Protein AF-A0A523Q5R1-F1 (afdb_monom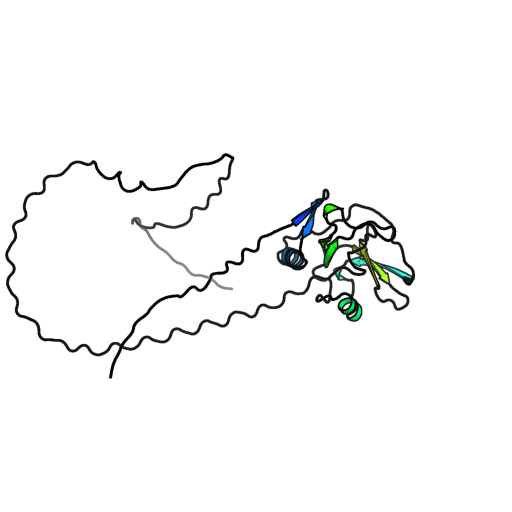er_lite)

Structure (mmCIF, N/CA/C/O backbone):
data_AF-A0A523Q5R1-F1
#
_entry.id   AF-A0A523Q5R1-F1
#
loop_
_atom_site.group_PDB
_atom_site.id
_atom_site.type_symbol
_atom_site.label_atom_id
_atom_site.label_alt_id
_atom_site.label_comp_id
_atom_site.label_asym_id
_atom_site.label_entity_id
_atom_site.label_seq_id
_atom_site.pdbx_PDB_ins_code
_atom_site.Cartn_x
_atom_site.Cartn_y
_atom_site.Cartn_z
_atom_site.occupancy
_atom_site.B_iso_or_equiv
_atom_site.auth_seq_id
_atom_site.auth_comp_id
_atom_site.auth_asym_id
_atom_site.auth_atom_id
_atom_site.pdbx_PDB_model_num
ATOM 1 N N . MET A 1 1 ? 56.410 -48.265 -8.895 1.00 38.75 1 MET A N 1
ATOM 2 C CA . MET A 1 1 ? 56.794 -48.298 -10.321 1.00 38.75 1 MET A CA 1
ATOM 3 C C . MET A 1 1 ? 55.516 -48.225 -11.148 1.00 38.75 1 MET A C 1
ATOM 5 O O . MET A 1 1 ? 54.732 -49.152 -11.027 1.00 38.75 1 MET A O 1
ATOM 9 N N . THR A 1 2 ? 55.344 -47.118 -11.899 1.00 42.41 2 THR A N 1
ATOM 10 C CA . THR A 1 2 ? 54.360 -46.815 -12.987 1.00 42.41 2 THR A CA 1
ATOM 11 C C . THR A 1 2 ? 52.841 -46.958 -12.719 1.00 42.41 2 THR A C 1
ATOM 13 O O . THR A 1 2 ? 52.473 -47.795 -11.906 1.00 42.41 2 THR A O 1
ATOM 16 N N . PRO A 1 3 ? 51.927 -46.241 -13.428 1.00 49.12 3 PRO A N 1
ATOM 17 C CA . PRO A 1 3 ? 52.123 -45.212 -14.459 1.00 49.12 3 PRO A CA 1
ATOM 18 C C . PRO A 1 3 ? 51.318 -43.897 -14.279 1.00 49.12 3 PRO A C 1
ATOM 20 O O . PRO A 1 3 ? 50.323 -43.791 -13.571 1.00 49.12 3 PRO A O 1
ATOM 23 N N . LEU A 1 4 ? 51.802 -42.909 -15.030 1.00 44.56 4 LEU A N 1
ATOM 24 C CA . LEU A 1 4 ? 51.134 -41.748 -15.613 1.00 44.56 4 LEU A CA 1
ATOM 25 C C . LEU A 1 4 ? 49.778 -42.102 -16.262 1.00 44.56 4 LEU A C 1
ATOM 27 O O . LEU A 1 4 ? 49.767 -42.912 -17.181 1.00 44.56 4 LEU A O 1
ATOM 31 N N . HIS A 1 5 ? 48.684 -41.423 -15.890 1.00 41.72 5 HIS A N 1
ATOM 32 C CA . HIS A 1 5 ? 47.557 -41.186 -16.803 1.00 41.72 5 HIS A CA 1
ATOM 33 C C . HIS A 1 5 ? 46.956 -39.786 -16.627 1.00 41.72 5 HIS A C 1
ATOM 35 O O . HIS A 1 5 ? 46.608 -39.333 -15.541 1.00 41.72 5 HIS A O 1
ATOM 41 N N . LEU A 1 6 ? 46.903 -39.130 -17.778 1.00 45.69 6 LEU A N 1
ATOM 42 C CA . LEU A 1 6 ? 46.437 -37.805 -18.130 1.00 45.69 6 LEU A CA 1
ATOM 43 C C . LEU A 1 6 ? 44.985 -37.919 -18.625 1.00 45.69 6 LEU A C 1
ATOM 45 O O . LEU A 1 6 ? 44.774 -38.623 -19.604 1.00 45.69 6 LEU A O 1
ATOM 49 N N . THR A 1 7 ? 44.036 -37.202 -18.020 1.00 47.62 7 THR A N 1
ATOM 50 C CA . THR A 1 7 ? 42.728 -36.796 -18.599 1.00 47.62 7 THR A CA 1
ATOM 51 C C . THR A 1 7 ? 42.207 -35.650 -17.720 1.00 47.62 7 THR A C 1
ATOM 53 O O . THR A 1 7 ? 41.865 -35.880 -16.566 1.00 47.62 7 THR A O 1
ATOM 56 N N . LEU A 1 8 ? 42.368 -34.365 -18.042 1.00 41.88 8 LEU A N 1
ATOM 57 C CA . LEU A 1 8 ? 41.722 -33.570 -19.093 1.00 41.88 8 LEU A CA 1
ATOM 58 C C . LEU A 1 8 ? 40.197 -33.765 -19.184 1.00 41.88 8 LEU A C 1
ATOM 60 O O . LEU A 1 8 ? 39.735 -34.773 -19.703 1.00 41.88 8 LEU A O 1
ATOM 64 N N . GLY A 1 9 ? 39.455 -32.726 -18.781 1.00 42.72 9 GLY A N 1
ATOM 65 C CA . GLY A 1 9 ? 38.169 -32.374 -19.389 1.00 42.72 9 GLY A CA 1
ATOM 66 C C . GLY A 1 9 ? 36.922 -32.560 -18.525 1.00 42.72 9 GLY A C 1
ATOM 67 O O . GLY A 1 9 ? 36.368 -33.647 -18.480 1.00 42.72 9 GLY A O 1
ATOM 68 N N . ALA A 1 10 ? 36.445 -31.464 -17.921 1.00 42.28 10 ALA A N 1
ATOM 69 C CA . ALA A 1 10 ? 35.077 -30.943 -18.097 1.00 42.28 10 ALA A CA 1
ATOM 70 C C . ALA A 1 10 ? 34.812 -29.808 -17.089 1.00 42.28 10 ALA A C 1
ATOM 72 O O . ALA A 1 10 ? 34.184 -29.997 -16.050 1.00 42.28 10 ALA A O 1
ATOM 73 N N . VAL A 1 11 ? 35.279 -28.595 -17.403 1.00 46.44 11 VAL A N 1
ATOM 74 C CA . VAL A 1 11 ? 34.720 -27.377 -16.799 1.00 46.44 11 VAL A CA 1
ATOM 75 C C . VAL A 1 11 ? 33.423 -27.079 -17.547 1.00 46.44 11 VAL A C 1
ATOM 77 O O . VAL A 1 11 ? 33.423 -26.381 -18.554 1.00 46.44 11 VAL A O 1
ATOM 80 N N . CYS A 1 12 ? 32.314 -27.638 -17.072 1.00 45.19 12 CYS A N 1
ATOM 81 C CA . CYS A 1 12 ? 30.974 -27.168 -17.414 1.00 45.19 12 CYS A CA 1
ATOM 82 C C . CYS A 1 12 ? 30.411 -26.425 -16.201 1.00 45.19 12 CYS A C 1
ATOM 84 O O . CYS A 1 12 ? 29.518 -26.908 -15.513 1.00 45.19 12 CYS A O 1
ATOM 86 N N . ALA A 1 13 ? 30.963 -25.243 -15.922 1.00 53.94 13 ALA A N 1
ATOM 87 C CA . ALA A 1 13 ? 30.292 -24.280 -15.062 1.00 53.94 13 ALA A CA 1
ATOM 88 C C . ALA A 1 13 ? 29.185 -23.631 -15.898 1.00 53.94 13 ALA A C 1
ATOM 90 O O . ALA A 1 13 ? 29.420 -22.723 -16.693 1.00 53.94 13 ALA A O 1
ATOM 91 N N . SER A 1 14 ? 27.984 -24.180 -15.762 1.00 53.47 14 SER A N 1
ATOM 92 C CA . SER A 1 14 ? 26.733 -23.628 -16.262 1.00 53.47 14 SER A CA 1
ATOM 93 C C . SER A 1 14 ? 26.601 -22.161 -15.848 1.00 53.47 14 SER A C 1
ATOM 95 O O . SER A 1 14 ? 26.295 -21.859 -14.692 1.00 53.47 14 SER A O 1
ATOM 97 N N . LEU A 1 15 ? 26.818 -21.252 -16.802 1.00 46.22 15 LEU A N 1
ATOM 98 C CA . LEU A 1 15 ? 26.311 -19.888 -16.735 1.00 46.22 15 LEU A CA 1
ATOM 99 C C . LEU A 1 15 ? 24.780 -19.986 -16.736 1.00 46.22 15 LEU A C 1
ATOM 101 O O . LEU A 1 15 ? 24.144 -20.031 -17.787 1.00 46.22 15 LEU A O 1
ATOM 105 N N . PHE A 1 16 ? 24.172 -20.035 -15.553 1.00 48.94 16 PHE A N 1
ATOM 106 C CA . PHE A 1 16 ? 22.785 -19.619 -15.417 1.00 48.94 16 PHE A CA 1
ATOM 107 C C . PHE A 1 16 ? 22.771 -18.103 -15.596 1.00 48.94 16 PHE A C 1
ATOM 109 O O . PHE A 1 16 ? 22.915 -17.342 -14.642 1.00 48.94 16 PHE A O 1
ATOM 116 N N . ALA A 1 17 ? 22.647 -17.662 -16.847 1.00 46.62 17 ALA A N 1
ATOM 117 C CA . ALA A 1 17 ? 22.128 -16.340 -17.131 1.00 46.62 17 ALA A CA 1
ATOM 118 C C . ALA A 1 17 ? 20.731 -16.297 -16.504 1.00 46.62 17 ALA A C 1
ATOM 120 O O . ALA A 1 17 ? 19.810 -16.968 -16.969 1.00 46.62 17 ALA A O 1
ATOM 121 N N . SER A 1 18 ? 20.590 -15.568 -15.402 1.00 47.59 18 SER A N 1
ATOM 122 C CA . SER A 1 18 ? 19.300 -15.225 -14.824 1.00 47.59 18 SER A CA 1
ATOM 123 C C . SER A 1 18 ? 18.557 -14.351 -15.828 1.00 47.59 18 SER A C 1
ATOM 125 O O . SER A 1 18 ? 18.635 -13.125 -15.791 1.00 47.59 18 SER A O 1
ATOM 127 N N . THR A 1 19 ? 17.857 -14.988 -16.761 1.00 46.12 19 THR A N 1
ATOM 128 C CA . THR A 1 19 ? 16.749 -14.368 -17.468 1.00 46.12 19 THR A CA 1
ATOM 129 C C . THR A 1 19 ? 15.706 -14.047 -16.405 1.00 46.12 19 THR A C 1
ATOM 131 O O . THR A 1 19 ? 14.910 -14.906 -16.029 1.00 46.12 19 THR A O 1
ATOM 134 N N . THR A 1 20 ? 15.720 -12.828 -15.869 1.00 50.34 20 THR A N 1
ATOM 135 C CA . THR A 1 20 ? 14.521 -12.260 -15.253 1.00 50.34 20 THR A CA 1
ATOM 136 C C . THR A 1 20 ? 13.521 -12.106 -16.389 1.00 50.34 20 THR A C 1
ATOM 138 O O . THR A 1 20 ? 13.487 -11.082 -17.071 1.00 50.34 20 THR A O 1
ATOM 141 N N . ALA A 1 21 ? 12.785 -13.176 -16.678 1.00 42.50 21 ALA A N 1
ATOM 142 C CA . ALA A 1 21 ? 11.604 -13.094 -17.506 1.00 42.50 21 ALA A CA 1
ATOM 143 C C . ALA A 1 21 ? 10.689 -12.067 -16.827 1.00 42.50 21 ALA A C 1
ATOM 145 O O . ALA A 1 21 ? 10.169 -12.319 -15.745 1.00 42.50 21 ALA A O 1
ATOM 146 N N . LEU A 1 22 ? 10.583 -10.873 -17.413 1.00 51.31 22 LEU A N 1
ATOM 147 C CA . LEU A 1 22 ? 9.629 -9.842 -17.016 1.00 51.31 22 LEU A CA 1
ATOM 148 C C . LEU A 1 22 ? 8.232 -10.342 -17.412 1.00 51.31 22 LEU A C 1
ATOM 150 O O . LEU A 1 22 ? 7.706 -9.971 -18.457 1.00 51.31 22 LEU A O 1
ATOM 154 N N . ALA A 1 23 ? 7.676 -11.265 -16.638 1.00 53.12 23 ALA A N 1
ATOM 155 C CA . ALA A 1 23 ? 6.397 -11.906 -16.904 1.00 53.12 23 ALA A CA 1
ATOM 156 C C . ALA A 1 23 ? 5.599 -11.940 -15.590 1.00 53.12 23 ALA A C 1
ATOM 158 O O . ALA A 1 23 ? 6.069 -12.558 -14.649 1.00 53.12 23 ALA A O 1
ATOM 159 N N . GLY A 1 24 ? 4.430 -11.317 -15.445 1.00 73.75 24 GLY A N 1
ATOM 160 C CA . GLY A 1 24 ? 3.640 -10.501 -16.357 1.00 73.75 24 GLY A CA 1
ATOM 161 C C . GLY A 1 24 ? 3.016 -9.303 -15.636 1.00 73.75 24 GLY A C 1
ATOM 162 O O . GLY A 1 24 ? 2.402 -9.411 -14.576 1.00 73.75 24 GLY A O 1
ATOM 163 N N . MET A 1 25 ? 3.171 -8.127 -16.242 1.00 90.12 25 MET A N 1
ATOM 164 C CA . MET A 1 25 ? 2.417 -6.942 -15.848 1.00 90.12 25 MET A CA 1
ATOM 165 C C . MET A 1 25 ? 1.031 -7.002 -16.486 1.00 90.12 25 MET A C 1
ATOM 167 O O . MET A 1 25 ? 0.910 -7.223 -17.692 1.00 90.12 25 MET A O 1
ATOM 171 N N . VAL A 1 26 ? -0.010 -6.766 -15.695 1.00 94.62 26 VAL A N 1
ATOM 172 C CA . VAL A 1 26 ? -1.376 -6.580 -16.191 1.00 94.62 26 VAL A CA 1
ATOM 173 C C . VAL A 1 26 ? -1.769 -5.131 -15.982 1.00 94.62 26 VAL A C 1
ATOM 175 O O . VAL A 1 26 ? -1.620 -4.602 -14.884 1.00 94.62 26 VAL A O 1
ATOM 178 N N . THR A 1 27 ? -2.282 -4.501 -17.031 1.00 96.06 27 THR A N 1
ATOM 179 C CA . THR A 1 27 ? -2.736 -3.111 -16.988 1.00 96.06 27 THR A CA 1
ATOM 180 C C . THR A 1 27 ? -4.252 -3.072 -17.118 1.00 96.06 27 THR A C 1
ATOM 182 O O . THR A 1 27 ? -4.805 -3.719 -18.007 1.00 96.06 27 THR A O 1
ATOM 185 N N . ASP A 1 28 ? -4.928 -2.323 -16.248 1.00 94.69 28 ASP A N 1
ATOM 186 C CA . ASP A 1 28 ? -6.370 -2.088 -16.372 1.00 94.69 28 ASP A CA 1
ATOM 187 C C . ASP A 1 28 ? -6.692 -0.952 -17.363 1.00 94.69 28 ASP A C 1
ATOM 189 O O . ASP A 1 28 ? -5.814 -0.245 -17.864 1.00 94.69 28 ASP A O 1
ATOM 193 N N . SER A 1 29 ? -7.979 -0.729 -17.630 1.00 94.00 29 SER A N 1
ATOM 194 C CA . SER A 1 29 ? -8.445 0.362 -18.501 1.00 94.00 29 SER A CA 1
ATOM 195 C C . SER A 1 29 ? -8.142 1.770 -17.972 1.00 94.00 29 SER A C 1
ATOM 197 O O . SER A 1 29 ? -8.251 2.741 -18.716 1.00 94.00 29 SER A O 1
ATOM 199 N N . HIS A 1 30 ? -7.781 1.902 -16.695 1.00 92.31 30 HIS A N 1
ATOM 200 C CA . HIS A 1 30 ? -7.397 3.161 -16.055 1.00 92.31 30 HIS A CA 1
ATOM 201 C C . HIS A 1 30 ? -5.874 3.372 -16.064 1.00 92.31 30 HIS A C 1
ATOM 203 O O . HIS A 1 30 ? -5.377 4.395 -15.588 1.00 92.31 30 HIS A O 1
ATOM 209 N N . GLY A 1 31 ? -5.125 2.430 -16.646 1.00 94.12 31 GLY A N 1
ATOM 210 C CA . GLY A 1 31 ? -3.676 2.467 -16.733 1.00 94.12 31 GLY A CA 1
ATOM 211 C C . GLY A 1 31 ? -2.975 2.093 -15.430 1.00 94.12 31 GLY A C 1
ATOM 212 O O . GLY A 1 31 ? -1.779 2.359 -15.324 1.00 94.12 31 GLY A O 1
ATOM 213 N N . ASN A 1 32 ? -3.675 1.526 -14.447 1.00 95.88 32 ASN A N 1
ATOM 214 C CA . ASN A 1 32 ? -3.056 0.961 -13.252 1.00 95.88 32 ASN A CA 1
ATOM 215 C C . ASN A 1 32 ? -2.391 -0.369 -13.607 1.00 95.88 32 ASN A C 1
ATOM 217 O O . ASN A 1 32 ? -2.924 -1.123 -14.418 1.00 95.88 32 ASN A O 1
ATOM 221 N N . VAL A 1 33 ? -1.255 -0.667 -12.977 1.00 96.50 33 VAL A N 1
ATOM 222 C CA . VAL A 1 33 ? -0.457 -1.863 -13.275 1.00 96.50 33 VAL A CA 1
ATOM 223 C C . VAL A 1 33 ? -0.439 -2.796 -12.068 1.00 96.50 33 VAL A C 1
ATOM 225 O O . VAL A 1 33 ? -0.237 -2.348 -10.942 1.00 96.50 33 VAL A O 1
ATOM 228 N N . GLY A 1 34 ? -0.629 -4.090 -12.307 1.00 96.50 34 GLY A N 1
ATOM 229 C CA . GLY A 1 34 ? -0.436 -5.161 -11.335 1.00 96.50 34 GLY A CA 1
ATOM 230 C C . GLY A 1 34 ? 0.636 -6.146 -11.797 1.00 96.50 34 GLY A C 1
ATOM 231 O O . GLY A 1 34 ? 0.841 -6.319 -12.996 1.00 96.50 34 GLY A O 1
ATOM 232 N N . TYR A 1 35 ? 1.295 -6.791 -10.841 1.00 96.50 35 TYR A N 1
ATOM 233 C CA . TYR A 1 35 ? 2.369 -7.765 -11.048 1.00 96.50 35 TYR A CA 1
ATOM 234 C C . TYR A 1 35 ? 1.925 -9.158 -10.606 1.00 96.50 35 TYR A C 1
ATOM 236 O O . TYR A 1 35 ? 1.048 -9.293 -9.748 1.00 96.50 35 TYR A O 1
ATOM 244 N N . ASP A 1 36 ? 2.539 -10.201 -11.153 1.00 95.38 36 ASP A N 1
ATOM 245 C CA . ASP A 1 36 ? 2.198 -11.577 -10.790 1.00 95.38 36 ASP A CA 1
ATOM 246 C C . ASP A 1 36 ? 2.728 -11.949 -9.405 1.00 95.38 36 ASP A C 1
ATOM 248 O O . ASP A 1 36 ? 2.086 -12.712 -8.678 1.00 95.38 36 ASP A O 1
ATOM 252 N N . THR A 1 37 ? 3.858 -11.364 -9.000 1.00 94.81 37 THR A N 1
ATOM 253 C CA . THR A 1 37 ? 4.487 -11.655 -7.709 1.00 94.81 37 THR A CA 1
ATOM 254 C C . THR A 1 37 ? 4.720 -10.413 -6.849 1.00 94.81 37 THR A C 1
ATOM 256 O O . THR A 1 37 ? 4.889 -9.289 -7.328 1.00 94.81 37 THR A O 1
ATOM 259 N N . ALA A 1 38 ? 4.767 -10.626 -5.529 1.00 93.69 38 ALA A N 1
ATOM 260 C CA . ALA A 1 38 ? 5.118 -9.590 -4.558 1.00 93.69 38 ALA A CA 1
ATOM 261 C C . ALA A 1 38 ? 6.506 -9.000 -4.840 1.00 93.69 38 ALA A C 1
ATOM 263 O O . ALA A 1 38 ? 6.694 -7.788 -4.760 1.00 93.69 38 ALA A O 1
ATOM 264 N N . ALA A 1 39 ? 7.458 -9.871 -5.193 1.00 93.00 39 ALA A N 1
ATOM 265 C CA . ALA A 1 39 ? 8.843 -9.507 -5.458 1.00 93.00 39 ALA A CA 1
ATOM 266 C C . ALA A 1 39 ? 8.981 -8.619 -6.702 1.00 93.00 39 ALA A C 1
ATOM 268 O O . ALA A 1 39 ? 9.739 -7.655 -6.669 1.00 93.00 39 ALA A O 1
ATOM 269 N N . GLU A 1 40 ? 8.224 -8.890 -7.769 1.00 94.25 40 GLU A N 1
ATOM 270 C CA . GLU A 1 40 ? 8.187 -8.028 -8.958 1.00 94.25 40 GLU A CA 1
ATOM 271 C C . GLU A 1 40 ? 7.628 -6.642 -8.645 1.00 94.25 40 GLU A C 1
ATOM 273 O O . GLU A 1 40 ? 8.213 -5.642 -9.057 1.00 94.25 40 GLU A O 1
ATOM 278 N N . CYS A 1 41 ? 6.537 -6.569 -7.876 1.00 95.81 41 CYS A N 1
ATOM 279 C CA . CYS A 1 41 ? 5.973 -5.289 -7.453 1.00 95.81 41 CYS A CA 1
ATOM 280 C C . CYS A 1 41 ? 6.974 -4.497 -6.597 1.00 95.81 41 CYS A C 1
ATOM 282 O O . CYS A 1 41 ? 7.227 -3.320 -6.864 1.00 95.81 41 CYS A O 1
ATOM 284 N N . ASP A 1 42 ? 7.598 -5.153 -5.611 1.00 94.44 42 ASP A N 1
ATOM 285 C CA . ASP A 1 42 ? 8.609 -4.538 -4.744 1.00 94.44 42 ASP A CA 1
ATOM 286 C C . ASP A 1 42 ? 9.812 -4.037 -5.550 1.00 94.44 42 ASP A C 1
ATOM 288 O O . ASP A 1 42 ? 10.301 -2.929 -5.311 1.00 94.44 42 ASP A O 1
ATOM 292 N N . ALA A 1 43 ? 10.273 -4.832 -6.521 1.00 93.12 43 ALA A N 1
ATOM 293 C CA . ALA A 1 43 ? 11.371 -4.477 -7.409 1.00 93.12 43 ALA A CA 1
ATOM 294 C C . ALA A 1 43 ? 11.011 -3.279 -8.294 1.00 93.12 43 ALA A C 1
ATOM 296 O O . ALA A 1 43 ? 11.805 -2.347 -8.377 1.00 93.12 43 ALA A O 1
ATOM 297 N N . ALA A 1 44 ? 9.812 -3.253 -8.880 1.00 94.00 44 ALA A N 1
ATOM 298 C CA . ALA A 1 44 ? 9.358 -2.146 -9.716 1.00 94.00 44 ALA A CA 1
ATOM 299 C C . ALA A 1 44 ? 9.248 -0.829 -8.932 1.00 94.00 44 ALA A C 1
ATOM 301 O O . ALA A 1 44 ? 9.598 0.240 -9.439 1.00 94.00 44 ALA A O 1
ATOM 302 N N . VAL A 1 45 ? 8.793 -0.884 -7.674 1.00 94.75 45 VAL A N 1
ATOM 303 C CA . VAL A 1 45 ? 8.791 0.300 -6.802 1.00 94.75 45 VAL A CA 1
ATOM 304 C C . VAL A 1 45 ? 10.221 0.692 -6.431 1.00 94.75 45 VAL A C 1
ATOM 306 O O . VAL A 1 45 ? 10.549 1.876 -6.422 1.00 94.75 45 VAL A O 1
ATOM 309 N N . ALA A 1 46 ? 11.102 -0.279 -6.171 1.00 92.38 46 ALA A N 1
ATOM 310 C CA . ALA A 1 46 ? 12.512 -0.024 -5.882 1.00 92.38 46 ALA A CA 1
ATOM 311 C C . ALA A 1 46 ? 13.265 0.641 -7.038 1.00 92.38 46 ALA A C 1
ATOM 313 O O . ALA A 1 46 ? 14.079 1.527 -6.789 1.00 92.38 46 ALA A O 1
ATOM 314 N N . SER A 1 47 ? 12.988 0.241 -8.279 1.00 91.94 47 SER A N 1
ATOM 315 C CA . SER A 1 47 ? 13.587 0.821 -9.483 1.00 91.94 47 SER A CA 1
ATOM 316 C C . SER A 1 47 ? 12.916 2.118 -9.936 1.00 91.94 47 SER A C 1
ATOM 318 O O . SER A 1 47 ? 13.376 2.720 -10.903 1.00 91.94 47 SER A O 1
ATOM 320 N N . GLY A 1 48 ? 11.830 2.547 -9.283 1.00 92.12 4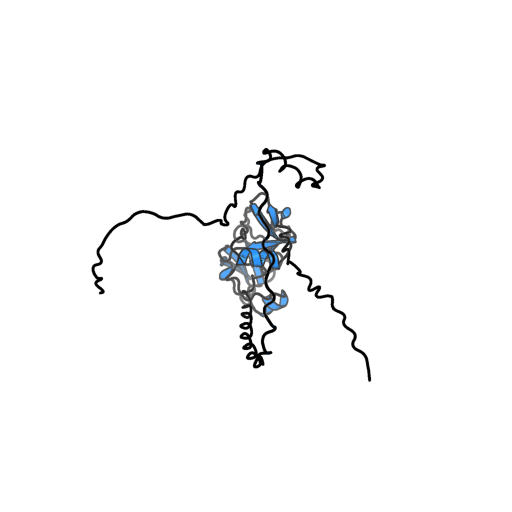8 GLY A N 1
ATOM 321 C CA . GLY A 1 48 ? 11.065 3.732 -9.681 1.00 92.12 48 GLY A CA 1
ATOM 322 C C . GLY A 1 48 ? 10.284 3.560 -10.989 1.00 92.12 48 GLY A C 1
ATOM 323 O O . GLY A 1 48 ? 9.853 4.546 -11.579 1.00 92.12 48 GLY A O 1
ATOM 324 N N . THR A 1 49 ? 10.102 2.323 -11.455 1.00 93.06 49 THR A N 1
ATOM 325 C CA . THR A 1 49 ? 9.368 2.005 -12.691 1.00 93.06 49 THR A CA 1
ATOM 326 C C . THR A 1 49 ? 7.908 1.642 -12.428 1.00 93.06 49 THR A C 1
ATOM 328 O O . THR A 1 49 ? 7.118 1.552 -13.367 1.00 93.06 49 THR A O 1
ATOM 331 N N . ALA A 1 50 ? 7.526 1.438 -11.164 1.00 94.06 50 ALA A N 1
ATOM 332 C CA . ALA A 1 50 ? 6.159 1.108 -10.800 1.00 94.06 50 ALA A CA 1
ATOM 333 C C . ALA A 1 50 ? 5.185 2.250 -11.098 1.00 94.06 50 ALA A C 1
ATOM 335 O O . ALA A 1 50 ? 5.373 3.395 -10.684 1.00 94.06 50 ALA A O 1
ATOM 336 N N . LYS A 1 51 ? 4.067 1.898 -11.733 1.00 96.06 51 LYS A N 1
ATOM 337 C CA . LYS A 1 51 ? 2.918 2.785 -11.858 1.00 96.06 51 LYS A CA 1
ATOM 338 C C . LYS A 1 51 ? 1.971 2.599 -10.680 1.00 96.06 51 LYS A C 1
ATOM 340 O O . LYS A 1 51 ? 1.240 1.614 -10.630 1.00 96.06 51 LYS A O 1
ATOM 345 N N . PHE A 1 52 ? 1.991 3.551 -9.750 1.00 95.94 52 PHE A N 1
ATOM 346 C CA . PHE A 1 52 ? 1.135 3.520 -8.566 1.00 95.94 52 PHE A CA 1
ATOM 347 C C . PHE A 1 52 ? -0.352 3.575 -8.916 1.00 95.94 52 PHE A C 1
ATOM 349 O O . PHE A 1 52 ? -0.783 4.323 -9.796 1.00 95.94 52 PHE A O 1
ATOM 356 N N . TYR A 1 53 ? -1.130 2.798 -8.171 1.00 95.81 53 TYR A N 1
ATOM 357 C CA . TYR A 1 53 ? -2.570 2.720 -8.315 1.00 95.81 53 TYR A CA 1
ATOM 358 C C . TYR A 1 53 ? -3.244 4.064 -8.051 1.00 95.81 53 TYR A C 1
ATOM 360 O O . TYR A 1 53 ? -2.988 4.726 -7.042 1.00 95.81 53 TYR A O 1
ATOM 368 N N . THR A 1 54 ? -4.168 4.419 -8.936 1.00 93.31 54 THR A N 1
ATOM 369 C CA . THR A 1 54 ? -5.051 5.570 -8.799 1.00 93.31 54 THR A CA 1
ATOM 370 C C . THR A 1 54 ? -6.490 5.090 -8.751 1.00 93.31 54 THR A C 1
ATOM 372 O O . THR A 1 54 ? -6.986 4.389 -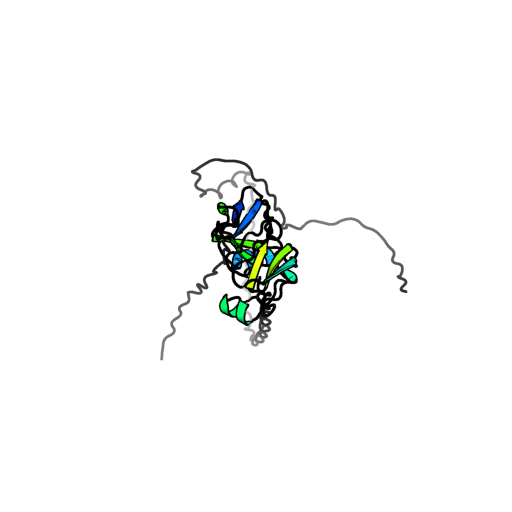9.635 1.00 93.31 54 THR A O 1
ATOM 375 N N . SER A 1 55 ? -7.182 5.484 -7.691 1.00 88.31 55 SER A N 1
ATOM 376 C CA . SER A 1 55 ? -8.566 5.106 -7.478 1.00 88.31 55 SER A CA 1
ATOM 377 C C . SER A 1 55 ? -9.512 5.949 -8.339 1.00 88.31 55 SER A C 1
ATOM 379 O O . SER A 1 55 ? -9.353 7.164 -8.417 1.00 88.31 55 SER A O 1
ATOM 381 N N . PHE A 1 56 ? -10.515 5.325 -8.954 1.00 86.44 56 PHE A N 1
ATOM 382 C CA . PHE A 1 56 ? -11.425 5.981 -9.907 1.00 86.44 56 PHE A CA 1
ATOM 383 C C . PHE A 1 56 ? -12.896 5.983 -9.463 1.00 86.44 56 PHE A C 1
ATOM 385 O O . PHE A 1 56 ? -13.720 6.679 -10.053 1.00 86.44 56 PHE A O 1
ATOM 392 N N . THR A 1 57 ? -13.253 5.235 -8.417 1.00 86.38 57 THR A N 1
ATOM 393 C CA . THR A 1 57 ? -14.606 5.252 -7.845 1.00 86.38 57 THR A CA 1
ATOM 394 C C . THR A 1 57 ? -14.717 6.301 -6.734 1.00 86.38 57 THR A C 1
ATOM 396 O O . THR A 1 57 ? -13.762 7.016 -6.441 1.00 86.38 57 THR A O 1
ATOM 399 N N . HIS A 1 58 ? -15.904 6.480 -6.154 1.00 90.06 58 HIS A N 1
ATOM 400 C CA . HIS A 1 58 ? -16.105 7.382 -5.019 1.00 90.06 58 HIS A CA 1
ATOM 401 C C . HIS A 1 58 ? -17.110 6.765 -4.051 1.00 90.06 58 HIS A C 1
ATOM 403 O O . HIS A 1 58 ? -18.228 6.430 -4.454 1.00 90.06 58 HIS A O 1
ATOM 409 N N . LYS A 1 59 ? -16.728 6.602 -2.780 1.00 90.25 59 LYS A N 1
ATOM 410 C CA . LYS A 1 59 ? -17.639 6.178 -1.707 1.00 90.25 59 LYS A CA 1
ATOM 411 C C . LYS A 1 59 ? -17.220 6.779 -0.367 1.00 90.25 59 LYS A C 1
ATOM 413 O O . LYS A 1 59 ? -16.027 6.939 -0.118 1.00 90.25 59 LYS A O 1
ATOM 418 N N . PRO A 1 60 ? -18.183 7.056 0.527 1.00 91.94 60 PRO A N 1
ATOM 419 C CA . PRO A 1 60 ? -17.862 7.467 1.883 1.00 91.94 60 PRO A CA 1
ATOM 420 C C . PRO A 1 60 ? -17.243 6.309 2.692 1.00 91.94 60 PRO A C 1
ATOM 422 O O . PRO A 1 60 ? -17.557 5.139 2.428 1.00 91.94 60 PRO A O 1
ATOM 425 N N . PRO A 1 61 ? -16.432 6.617 3.720 1.00 93.50 61 PRO A N 1
ATOM 426 C CA . PRO A 1 61 ? -15.945 5.622 4.671 1.00 93.50 61 PRO A CA 1
ATOM 427 C C . PRO A 1 61 ? -17.094 4.848 5.337 1.00 93.50 61 PRO A C 1
ATOM 429 O O . PRO A 1 61 ? -18.083 5.450 5.760 1.00 93.50 61 PRO A O 1
ATOM 432 N N . LEU A 1 62 ? -16.968 3.525 5.468 1.00 93.25 62 LEU A N 1
ATOM 433 C CA . LEU A 1 62 ? -17.897 2.684 6.234 1.00 93.25 62 LEU A CA 1
ATOM 434 C C . LEU A 1 62 ? -17.170 1.954 7.350 1.00 93.25 62 LEU A C 1
ATOM 436 O O . LEU A 1 62 ? -16.349 1.064 7.116 1.00 93.25 62 LEU A O 1
ATOM 440 N N . LYS A 1 63 ? -17.544 2.310 8.579 1.00 93.81 63 LYS A N 1
ATOM 441 C CA . LYS A 1 63 ? -17.117 1.609 9.788 1.00 93.81 63 LYS A CA 1
ATOM 442 C C . LYS A 1 63 ? -17.794 0.245 9.891 1.00 93.81 63 LYS A C 1
ATOM 444 O O . LYS A 1 63 ? -18.978 0.102 9.585 1.00 93.81 63 LYS A O 1
ATOM 449 N N . ARG A 1 64 ? -17.037 -0.738 10.361 1.00 92.44 64 ARG A N 1
ATOM 450 C CA . ARG A 1 64 ? -17.472 -2.106 10.654 1.00 92.44 64 ARG A CA 1
ATOM 451 C C . ARG A 1 64 ? -17.564 -2.324 12.162 1.00 92.44 64 ARG A C 1
ATOM 453 O O . ARG A 1 64 ? -17.112 -1.504 12.958 1.00 92.44 64 ARG A O 1
ATOM 460 N N . ALA A 1 65 ? -18.158 -3.446 12.559 1.00 93.06 65 ALA A N 1
ATOM 461 C CA . ALA A 1 65 ? -18.220 -3.834 13.963 1.00 93.06 65 ALA A CA 1
ATOM 462 C C . ALA A 1 65 ? -16.810 -3.871 14.584 1.00 93.06 65 ALA A C 1
ATOM 464 O O . ALA A 1 65 ? -15.883 -4.421 13.994 1.00 93.06 65 ALA A O 1
ATOM 465 N N . GLY A 1 66 ? -16.663 -3.266 15.765 1.00 93.00 66 GLY A N 1
ATOM 466 C CA . GLY A 1 66 ? -15.382 -3.121 16.467 1.00 93.00 66 GLY A CA 1
ATOM 467 C C . GLY A 1 66 ? -14.608 -1.841 16.132 1.00 93.00 66 GLY A C 1
ATOM 468 O O . GLY A 1 66 ? -13.798 -1.407 16.946 1.00 93.00 66 GLY A O 1
ATOM 469 N N . GLU A 1 67 ? -14.900 -1.185 15.007 1.00 95.94 67 GLU A N 1
ATOM 470 C CA . GLU A 1 67 ? -14.251 0.066 14.600 1.00 95.94 67 GLU A CA 1
ATOM 471 C C . GLU A 1 67 ? -15.016 1.268 15.162 1.00 95.94 67 GLU A C 1
ATOM 473 O O . GLU A 1 67 ? -16.210 1.451 14.907 1.00 95.94 67 GLU A O 1
ATOM 478 N N . VAL A 1 68 ? -14.332 2.126 15.915 1.00 97.06 68 VAL A N 1
ATOM 479 C CA . VAL A 1 68 ? -14.970 3.276 16.577 1.00 97.06 68 VAL A CA 1
ATOM 480 C C . VAL A 1 68 ? -14.660 4.599 15.894 1.00 97.06 68 VAL A C 1
ATOM 482 O O . VAL A 1 68 ? -15.520 5.485 15.868 1.00 97.06 68 VAL A O 1
ATOM 485 N N . SER A 1 69 ? -13.488 4.723 15.268 1.00 96.19 69 SER A N 1
ATOM 486 C CA . SER A 1 69 ? -13.067 5.948 14.587 1.00 96.19 69 SER A CA 1
ATOM 487 C C . SER A 1 69 ? -12.405 5.672 13.240 1.00 96.19 69 SER A C 1
ATOM 489 O O . SER A 1 69 ? -11.905 4.577 12.989 1.00 96.19 69 SER A O 1
ATOM 491 N N . VAL A 1 70 ? -12.440 6.683 12.372 1.00 97.00 70 VAL A N 1
ATOM 492 C CA . VAL A 1 70 ? -11.783 6.685 11.063 1.00 97.00 70 VAL A CA 1
ATOM 493 C C . VAL A 1 70 ? -10.969 7.963 10.956 1.00 97.00 70 VAL A C 1
ATOM 495 O O . VAL A 1 70 ? -11.493 9.037 11.257 1.00 97.00 70 VAL A O 1
ATOM 498 N N . LYS A 1 71 ? -9.713 7.866 10.524 1.00 96.69 71 LYS A N 1
ATOM 499 C CA . LYS A 1 71 ? -8.873 9.030 10.219 1.00 96.69 71 LYS A CA 1
ATOM 500 C C . LYS A 1 71 ? -8.320 8.905 8.810 1.00 96.69 71 LYS A C 1
ATOM 502 O O . LYS A 1 71 ? -7.934 7.818 8.392 1.00 96.69 71 LYS A O 1
ATOM 507 N N . ALA A 1 72 ? -8.290 10.018 8.091 1.00 96.56 72 ALA A N 1
ATOM 508 C CA . ALA A 1 72 ? -7.648 10.091 6.791 1.00 96.56 72 ALA A CA 1
ATOM 509 C C . ALA A 1 72 ? -6.192 10.537 6.960 1.00 96.56 72 ALA A C 1
ATOM 511 O O . ALA A 1 72 ? -5.937 11.517 7.657 1.00 96.56 72 ALA A O 1
ATOM 512 N N . MET A 1 73 ? -5.259 9.840 6.319 1.00 97.31 73 MET A N 1
ATOM 513 C CA . MET A 1 73 ? -3.825 10.161 6.345 1.00 97.31 73 MET A CA 1
ATOM 514 C C . MET A 1 73 ? -3.129 9.590 5.106 1.00 97.31 73 MET A C 1
ATOM 516 O O . MET A 1 73 ? -3.698 8.696 4.471 1.00 97.31 73 MET A O 1
ATOM 520 N N . PRO A 1 74 ? -1.944 10.090 4.720 1.00 97.75 74 PRO A N 1
ATOM 521 C CA . PRO A 1 74 ? -1.152 9.432 3.691 1.00 97.75 74 PRO A CA 1
ATOM 522 C C . PRO A 1 74 ? -0.672 8.069 4.202 1.00 97.75 74 PRO A C 1
ATOM 524 O O . PRO A 1 74 ? -0.464 7.873 5.400 1.00 97.75 74 PRO A O 1
ATOM 527 N N . LEU A 1 75 ? -0.505 7.115 3.288 1.00 97.00 75 LEU A N 1
ATOM 528 C CA . LEU A 1 75 ? -0.157 5.738 3.630 1.00 97.00 75 LEU A CA 1
ATOM 529 C C . LEU A 1 75 ? 1.152 5.643 4.428 1.00 97.00 75 LEU A C 1
ATOM 531 O O . LEU A 1 75 ? 1.231 4.850 5.357 1.00 97.00 75 LEU A O 1
ATOM 535 N N . LYS A 1 76 ? 2.146 6.482 4.129 1.00 96.69 76 LYS A N 1
ATOM 536 C CA . LYS A 1 76 ? 3.425 6.533 4.858 1.00 96.69 76 LYS A CA 1
ATOM 537 C C . LYS A 1 76 ? 3.310 6.896 6.341 1.00 96.69 76 LYS A C 1
ATOM 539 O O . LYS A 1 76 ? 4.181 6.505 7.110 1.00 96.69 76 LYS A O 1
ATOM 544 N N . ASP A 1 77 ? 2.248 7.599 6.739 1.00 96.50 77 ASP A N 1
ATOM 545 C CA . ASP A 1 77 ? 2.022 8.009 8.132 1.00 96.50 77 ASP A CA 1
ATOM 546 C C . ASP A 1 77 ? 1.270 6.933 8.936 1.00 96.50 77 ASP A C 1
ATOM 548 O O . ASP A 1 77 ? 1.112 7.046 10.155 1.00 96.50 77 ASP A O 1
ATOM 552 N N . LEU A 1 78 ? 0.795 5.873 8.272 1.00 94.44 78 LEU A N 1
ATOM 553 C CA . LEU A 1 78 ? 0.172 4.740 8.936 1.00 94.44 78 LEU A CA 1
ATOM 554 C C . LEU A 1 78 ? 1.224 3.964 9.734 1.00 94.44 78 LEU A C 1
ATOM 556 O O . LEU A 1 78 ? 2.118 3.327 9.181 1.00 94.44 78 LEU A O 1
ATOM 560 N N . LEU A 1 79 ? 1.067 3.960 11.053 1.00 89.94 79 LEU A N 1
ATOM 561 C CA . LEU A 1 79 ? 1.841 3.093 11.929 1.00 89.94 79 LEU A CA 1
ATOM 562 C C . LEU A 1 79 ? 1.318 1.663 11.804 1.00 89.94 79 LEU A C 1
ATOM 564 O O . LEU A 1 79 ? 0.133 1.423 12.033 1.00 89.94 79 LEU A O 1
ATOM 568 N N . LEU A 1 80 ? 2.195 0.722 11.457 1.00 89.62 80 LEU A N 1
ATOM 569 C CA . LEU A 1 80 ? 1.885 -0.703 11.439 1.00 89.62 80 LEU A CA 1
ATOM 570 C C . LEU A 1 80 ? 2.355 -1.340 12.760 1.00 89.62 80 LEU A C 1
ATOM 572 O O . LEU A 1 80 ? 3.562 -1.451 12.977 1.00 89.62 80 LEU A O 1
ATOM 576 N N . PRO A 1 81 ? 1.438 -1.756 13.652 1.00 86.00 81 PRO A N 1
ATOM 577 C CA . PRO A 1 81 ? 1.800 -2.472 14.871 1.00 86.00 81 PRO A CA 1
ATOM 578 C C . PRO A 1 81 ? 2.554 -3.772 14.549 1.00 86.00 81 PRO A C 1
ATOM 580 O O . PRO A 1 81 ? 2.227 -4.462 13.582 1.00 86.00 81 PRO A O 1
ATOM 583 N N . SER A 1 82 ? 3.576 -4.118 15.336 1.00 85.31 82 SER A N 1
ATOM 584 C CA . SER A 1 82 ? 4.432 -5.288 15.076 1.00 85.31 82 SER A CA 1
ATOM 585 C C . SER A 1 82 ? 3.682 -6.619 15.189 1.00 85.31 82 SER A C 1
ATOM 587 O O . SER A 1 82 ? 3.966 -7.561 14.447 1.00 85.31 82 SER A O 1
ATOM 589 N N . ASP A 1 83 ? 2.692 -6.690 16.074 1.00 86.38 83 ASP A N 1
ATOM 590 C CA . ASP A 1 83 ? 1.746 -7.795 16.203 1.00 86.38 83 ASP A CA 1
ATOM 591 C C . ASP A 1 83 ? 0.853 -7.920 14.961 1.00 86.38 83 ASP A C 1
ATOM 593 O O . ASP A 1 83 ? 0.698 -9.021 14.430 1.00 86.38 83 ASP A O 1
ATOM 597 N N . ALA A 1 84 ? 0.346 -6.801 14.431 1.00 85.94 84 ALA A N 1
ATOM 598 C CA . ALA A 1 84 ? -0.430 -6.783 13.192 1.00 85.94 84 ALA A CA 1
ATOM 599 C C . ALA A 1 84 ? 0.415 -7.201 11.977 1.00 85.94 84 ALA A C 1
ATOM 601 O O . ALA A 1 84 ? -0.041 -8.004 11.162 1.00 85.94 84 ALA A O 1
ATOM 602 N N . ALA A 1 85 ? 1.656 -6.711 11.874 1.00 87.81 85 ALA A N 1
ATOM 603 C CA . ALA A 1 85 ? 2.597 -7.124 10.832 1.00 87.81 85 ALA A CA 1
ATOM 604 C C . ALA A 1 85 ? 2.871 -8.635 10.893 1.00 87.81 85 ALA A C 1
ATOM 606 O O . ALA A 1 85 ? 2.791 -9.322 9.876 1.00 87.81 85 ALA A O 1
ATOM 607 N N . SER A 1 86 ? 3.125 -9.162 12.094 1.00 87.62 86 SER A N 1
ATOM 608 C CA . SER A 1 86 ? 3.406 -10.586 12.310 1.00 87.62 86 SER A CA 1
ATOM 609 C C . SER A 1 86 ? 2.194 -11.462 11.988 1.00 87.62 86 SER A C 1
ATOM 611 O O . SER A 1 86 ? 2.331 -12.464 11.293 1.00 87.62 86 SER A O 1
ATOM 613 N N . ALA A 1 87 ? 0.993 -11.060 12.416 1.00 88.19 87 ALA A N 1
ATOM 614 C CA . ALA A 1 87 ? -0.249 -11.776 12.120 1.00 88.19 87 ALA A CA 1
ATOM 615 C C . ALA A 1 87 ? -0.568 -11.832 10.615 1.00 88.19 87 ALA A C 1
ATOM 617 O O . ALA A 1 87 ? -1.233 -12.760 10.155 1.00 88.19 87 ALA A O 1
ATOM 618 N N . LEU A 1 88 ? -0.091 -10.846 9.848 1.00 88.62 88 LEU A N 1
ATOM 619 C CA . LEU A 1 88 ? -0.233 -10.778 8.393 1.00 88.62 88 LEU A CA 1
ATOM 620 C C . LEU A 1 88 ? 0.975 -11.360 7.635 1.00 88.62 88 LEU A C 1
ATOM 622 O O . LEU A 1 88 ? 0.964 -11.378 6.407 1.00 88.62 88 LEU A O 1
ATOM 626 N N . ASN A 1 89 ? 1.987 -11.879 8.342 1.00 90.12 89 ASN A N 1
ATOM 627 C CA . ASN A 1 89 ? 3.245 -12.388 7.782 1.00 90.12 89 ASN A CA 1
ATOM 628 C C . ASN A 1 89 ? 4.012 -11.342 6.950 1.00 90.12 89 ASN A C 1
ATOM 630 O O . ASN A 1 89 ? 4.589 -11.648 5.904 1.00 90.12 89 ASN A O 1
ATOM 634 N N . TYR A 1 90 ? 4.005 -10.085 7.394 1.00 91.50 90 TYR A N 1
ATOM 635 C CA . TYR A 1 90 ? 4.715 -8.997 6.729 1.00 91.50 90 TYR A CA 1
ATOM 636 C C . TYR A 1 90 ? 6.157 -8.894 7.214 1.00 91.50 90 TYR A C 1
ATOM 638 O O . TYR A 1 90 ? 6.442 -8.910 8.407 1.00 91.50 90 TYR A O 1
ATOM 646 N N . THR A 1 91 ? 7.074 -8.741 6.260 1.00 86.19 91 THR A N 1
ATOM 647 C CA . THR A 1 91 ? 8.495 -8.472 6.520 1.00 86.19 91 THR A CA 1
ATOM 648 C C . THR A 1 91 ? 8.805 -6.973 6.558 1.00 86.19 91 THR A C 1
ATOM 650 O O . THR A 1 91 ? 9.809 -6.560 7.136 1.00 86.19 91 THR A O 1
ATOM 653 N N . GLY A 1 92 ? 7.945 -6.145 5.955 1.00 83.75 92 GLY A N 1
ATOM 654 C CA . GLY A 1 92 ? 8.002 -4.688 6.039 1.00 83.75 92 GLY A CA 1
ATOM 655 C C . GLY A 1 92 ? 7.449 -4.175 7.370 1.00 83.75 92 GLY A C 1
ATOM 656 O O . GLY A 1 92 ? 6.461 -4.697 7.881 1.00 83.75 92 GLY A O 1
ATOM 657 N N . LYS A 1 93 ? 8.091 -3.140 7.919 1.00 84.19 93 LYS A N 1
ATOM 658 C CA . LYS A 1 93 ? 7.757 -2.548 9.229 1.00 84.19 93 LYS A CA 1
ATOM 659 C C . LYS A 1 93 ? 7.053 -1.191 9.139 1.00 84.19 93 LYS A C 1
ATOM 661 O O . LYS A 1 93 ? 6.503 -0.721 10.127 1.00 84.19 93 LYS A O 1
ATOM 666 N N . ASP A 1 94 ? 7.102 -0.556 7.974 1.00 91.56 94 ASP A N 1
ATOM 667 C CA . ASP A 1 94 ? 6.580 0.782 7.728 1.00 91.56 94 ASP A CA 1
ATOM 668 C C . ASP A 1 94 ? 6.193 0.939 6.254 1.00 91.56 94 ASP A C 1
ATOM 670 O O . ASP A 1 94 ? 6.548 0.113 5.411 1.00 91.56 94 ASP A O 1
ATOM 674 N N . TYR A 1 95 ? 5.462 2.010 5.957 1.00 95.44 95 TYR A N 1
ATOM 675 C CA . TYR A 1 95 ? 4.983 2.334 4.617 1.00 95.44 95 TYR A CA 1
ATOM 676 C C . TYR A 1 95 ? 5.778 3.464 3.952 1.00 95.44 95 TYR A C 1
ATOM 678 O O . TYR A 1 95 ? 5.269 4.112 3.036 1.00 95.44 95 TYR A O 1
ATOM 686 N N . ALA A 1 96 ? 7.026 3.721 4.363 1.00 94.50 96 ALA A N 1
ATOM 687 C CA . ALA A 1 96 ? 7.814 4.829 3.811 1.00 94.50 96 ALA A CA 1
ATOM 688 C C . ALA A 1 96 ? 8.020 4.709 2.290 1.00 94.50 96 ALA A C 1
ATOM 690 O O . ALA A 1 96 ? 8.125 5.710 1.585 1.00 94.50 96 ALA A O 1
ATOM 691 N N . ARG A 1 97 ? 8.038 3.475 1.775 1.00 94.25 97 ARG A N 1
ATOM 692 C CA . ARG A 1 97 ? 8.161 3.158 0.343 1.00 94.25 97 ARG A CA 1
ATOM 693 C C . ARG A 1 97 ? 6.813 2.922 -0.345 1.00 94.25 97 ARG A C 1
ATOM 695 O O . ARG A 1 97 ? 6.786 2.664 -1.543 1.00 94.25 97 ARG A O 1
ATOM 702 N N . GLY A 1 98 ? 5.712 3.000 0.400 1.00 95.94 98 GLY A N 1
ATOM 703 C CA . GLY A 1 98 ? 4.384 2.587 -0.034 1.00 95.94 98 GLY A CA 1
ATOM 704 C C . GLY A 1 98 ? 4.087 1.123 0.288 1.00 95.94 98 GLY A C 1
ATOM 705 O O . GLY A 1 98 ? 4.672 0.525 1.196 1.00 95.94 98 GLY A O 1
ATOM 706 N N . ALA A 1 99 ? 3.146 0.551 -0.454 1.00 96.88 99 ALA A N 1
ATOM 707 C CA . ALA A 1 99 ? 2.716 -0.833 -0.297 1.00 96.88 99 ALA A CA 1
ATOM 708 C C . ALA A 1 99 ? 2.627 -1.547 -1.648 1.00 96.88 99 ALA A C 1
ATOM 710 O O . ALA A 1 99 ? 2.371 -0.922 -2.672 1.00 96.88 99 ALA A O 1
ATOM 711 N N . CYS A 1 100 ? 2.796 -2.863 -1.633 1.00 96.00 100 CYS A N 1
ATOM 712 C CA . CYS A 1 100 ? 2.582 -3.733 -2.785 1.00 96.00 100 CYS A CA 1
ATOM 713 C C . CYS A 1 100 ? 1.686 -4.878 -2.334 1.00 96.00 100 CYS A C 1
ATOM 715 O O . CYS A 1 100 ? 2.165 -5.860 -1.758 1.00 96.00 100 CYS A O 1
ATOM 717 N N . ASP A 1 101 ? 0.386 -4.733 -2.569 1.00 96.19 101 ASP A N 1
ATOM 718 C CA . ASP A 1 101 ? -0.635 -5.584 -1.963 1.00 96.19 101 ASP A CA 1
ATOM 719 C C . ASP A 1 101 ? -1.521 -6.258 -3.008 1.00 96.19 101 ASP A C 1
ATOM 721 O O . ASP A 1 101 ? -1.679 -5.748 -4.119 1.00 96.19 101 ASP A O 1
ATOM 725 N N . ILE A 1 102 ? -2.091 -7.411 -2.658 1.00 95.69 102 ILE A N 1
ATOM 726 C CA . ILE A 1 102 ? -2.938 -8.170 -3.580 1.00 95.69 102 ILE A CA 1
ATOM 727 C C . ILE A 1 102 ? -4.192 -7.353 -3.911 1.00 95.69 102 ILE A C 1
ATOM 729 O O . ILE A 1 102 ? -4.943 -6.930 -3.032 1.00 95.69 102 ILE A O 1
ATOM 733 N N . GLY A 1 103 ? -4.437 -7.166 -5.202 1.00 95.25 103 GLY A N 1
ATOM 734 C CA . GLY A 1 103 ? -5.631 -6.550 -5.739 1.00 95.25 103 GLY A CA 1
ATOM 735 C C . GLY A 1 103 ? -6.867 -7.334 -5.322 1.00 95.25 103 GLY A C 1
ATOM 736 O O . GLY A 1 103 ? -7.058 -8.490 -5.702 1.00 95.25 103 GLY A O 1
ATOM 737 N N . ALA A 1 104 ? -7.714 -6.704 -4.520 1.00 93.44 104 ALA A N 1
ATOM 738 C CA . ALA A 1 104 ? -8.890 -7.343 -3.959 1.00 93.44 104 ALA A CA 1
ATOM 739 C C . ALA A 1 104 ? -10.125 -7.154 -4.859 1.00 93.44 104 ALA A C 1
ATOM 741 O O . ALA A 1 104 ? -10.255 -6.140 -5.545 1.00 93.44 104 ALA A O 1
ATOM 742 N N . GLY A 1 105 ? -11.042 -8.130 -4.854 1.00 91.88 105 GLY A N 1
ATOM 743 C CA . GLY A 1 105 ? -12.311 -8.079 -5.599 1.00 91.88 105 GLY A CA 1
ATOM 744 C C . GLY A 1 105 ? -13.381 -7.211 -4.935 1.00 91.88 105 GLY A C 1
ATOM 745 O O . GLY A 1 105 ? -13.065 -6.341 -4.146 1.00 91.88 105 GLY A O 1
ATOM 746 N N . ARG A 1 106 ? -14.671 -7.413 -5.203 1.00 91.12 106 ARG A N 1
ATOM 747 C CA . ARG A 1 106 ? -15.734 -6.739 -4.428 1.00 91.12 106 ARG A CA 1
ATOM 748 C C . ARG A 1 106 ? -16.028 -7.533 -3.154 1.00 91.12 106 ARG A C 1
ATOM 750 O O . ARG A 1 106 ? -16.193 -8.747 -3.228 1.00 91.12 106 ARG A O 1
ATOM 757 N N . SER A 1 107 ? -16.146 -6.874 -2.000 1.00 86.50 107 SER A N 1
ATOM 758 C CA . SER A 1 107 ? -16.504 -7.539 -0.736 1.00 86.50 107 SER A CA 1
ATOM 759 C C . SER A 1 107 ? -17.005 -6.568 0.325 1.00 86.50 107 SER A C 1
ATOM 761 O O . SER A 1 107 ? -16.658 -5.389 0.327 1.00 86.50 107 SER A O 1
ATOM 763 N N . GLY A 1 108 ? -17.841 -7.054 1.248 1.00 82.25 108 GLY A N 1
ATOM 764 C CA . GLY A 1 108 ? -18.325 -6.262 2.384 1.00 82.25 108 GLY A CA 1
ATOM 765 C C . GLY A 1 108 ? -19.005 -4.949 1.976 1.00 82.25 108 GLY A C 1
ATOM 766 O O . GLY A 1 108 ? -18.838 -3.938 2.654 1.00 82.25 108 GLY A O 1
ATOM 767 N N . GLY A 1 109 ? -19.700 -4.936 0.830 1.00 85.12 109 GLY A N 1
ATOM 768 C CA . GLY A 1 109 ? -20.347 -3.736 0.283 1.00 85.12 109 GLY A CA 1
ATOM 769 C C . GLY A 1 109 ? -19.378 -2.665 -0.237 1.00 85.12 109 GLY A C 1
ATOM 770 O O . GLY A 1 109 ? -19.776 -1.509 -0.405 1.00 85.12 109 GLY A O 1
ATOM 771 N N . ARG A 1 110 ? -18.110 -3.019 -0.465 1.00 89.25 110 ARG A N 1
ATOM 772 C CA . ARG A 1 110 ? -17.070 -2.150 -1.020 1.00 89.25 110 ARG A CA 1
ATOM 773 C C . ARG A 1 110 ? -16.479 -2.743 -2.283 1.00 89.25 110 ARG A C 1
ATOM 775 O O . ARG A 1 110 ? -16.446 -3.962 -2.454 1.00 89.25 110 ARG A O 1
ATOM 782 N N . ASP A 1 111 ? -16.068 -1.845 -3.167 1.00 89.25 111 ASP A N 1
ATOM 783 C CA . ASP A 1 111 ? -15.333 -2.215 -4.365 1.00 89.25 111 ASP A CA 1
ATOM 784 C C . ASP A 1 111 ? -13.866 -2.476 -3.990 1.00 89.25 111 ASP A C 1
ATOM 786 O O . ASP A 1 111 ? -13.412 -2.163 -2.884 1.00 89.25 111 ASP A O 1
ATOM 790 N N . GLY A 1 112 ? -13.139 -3.101 -4.902 1.00 89.50 112 GLY A N 1
ATOM 791 C CA . GLY A 1 112 ? -11.701 -3.287 -4.797 1.00 89.50 112 GLY A CA 1
ATOM 792 C C . GLY A 1 112 ? -11.014 -2.668 -6.002 1.00 89.50 112 GLY A C 1
ATOM 793 O O . GLY A 1 112 ? -11.391 -1.582 -6.446 1.00 89.50 112 GLY A O 1
ATOM 794 N N . VAL A 1 113 ? -10.020 -3.357 -6.540 1.00 93.62 113 VAL A N 1
ATOM 795 C CA . VAL A 1 113 ? -9.395 -2.961 -7.805 1.00 93.62 113 VAL A CA 1
ATOM 796 C C . VAL A 1 113 ? -10.229 -3.439 -9.001 1.00 93.62 113 VAL A C 1
ATOM 798 O O . VAL A 1 113 ? -11.158 -4.247 -8.855 1.00 93.62 113 VAL A O 1
ATOM 801 N N . ALA A 1 114 ? -9.896 -2.938 -10.193 1.00 93.75 114 ALA A N 1
ATOM 802 C CA . ALA A 1 114 ? -10.458 -3.418 -11.453 1.00 93.75 114 ALA A CA 1
ATOM 803 C C . ALA A 1 114 ? -10.280 -4.941 -11.600 1.00 93.75 114 ALA A C 1
ATOM 805 O O . ALA A 1 114 ? -9.359 -5.524 -11.022 1.00 93.75 114 ALA A O 1
ATOM 806 N N . LYS A 1 115 ? -11.172 -5.601 -12.349 1.00 94.00 115 LYS A N 1
ATOM 807 C CA . LYS A 1 115 ? -11.235 -7.073 -12.423 1.00 94.00 115 LYS A CA 1
ATOM 808 C C . LYS A 1 115 ? -9.917 -7.690 -12.894 1.00 94.00 115 LYS A C 1
ATOM 810 O O . LYS A 1 115 ? -9.530 -8.747 -12.413 1.00 94.00 115 LYS A O 1
ATOM 815 N N . GLU A 1 116 ? -9.227 -6.994 -13.782 1.00 94.94 116 GLU A N 1
ATOM 816 C CA . GLU A 1 116 ? -7.948 -7.356 -14.384 1.00 94.94 116 GLU A CA 1
ATOM 817 C C . GLU A 1 116 ? -6.814 -7.407 -13.350 1.00 94.94 116 GLU A C 1
ATOM 819 O O . GLU A 1 116 ? -5.893 -8.210 -13.477 1.00 94.94 116 GLU A O 1
ATOM 824 N N . LEU A 1 117 ? -6.898 -6.579 -12.305 1.00 95.75 117 LEU A N 1
ATOM 825 C CA . LEU A 1 117 ? -5.890 -6.485 -11.248 1.00 95.75 117 LEU A CA 1
ATOM 826 C C . LEU A 1 117 ? -6.197 -7.383 -10.046 1.00 95.75 117 LEU A C 1
ATOM 828 O O . LEU A 1 117 ? -5.393 -7.463 -9.118 1.00 95.75 117 LEU A O 1
ATOM 832 N N . GLN A 1 118 ? -7.351 -8.053 -10.025 1.00 95.50 118 GLN A N 1
ATOM 833 C CA . GLN A 1 118 ? -7.713 -8.933 -8.918 1.00 95.50 118 GLN A CA 1
ATOM 834 C C . GLN A 1 118 ? -6.753 -10.127 -8.855 1.00 95.50 118 GLN A C 1
ATOM 836 O O . GLN A 1 118 ? -6.527 -10.812 -9.850 1.00 95.50 118 GLN A O 1
ATOM 841 N N . GLY A 1 119 ? -6.170 -10.367 -7.681 1.00 94.88 119 GLY A N 1
ATOM 842 C CA . GLY A 1 119 ? -5.142 -11.392 -7.477 1.00 94.88 119 GLY A CA 1
ATOM 843 C C . GLY A 1 119 ? -3.726 -10.983 -7.905 1.00 94.88 119 GLY A C 1
ATOM 844 O O . GLY A 1 119 ? -2.790 -11.722 -7.617 1.00 94.88 119 GLY A O 1
ATOM 845 N N . LYS A 1 120 ? -3.545 -9.820 -8.545 1.00 96.56 120 LYS A N 1
ATOM 846 C CA . LYS A 1 120 ? -2.224 -9.262 -8.882 1.00 96.56 120 LYS A CA 1
ATOM 847 C C . LYS A 1 120 ? -1.703 -8.393 -7.747 1.00 96.56 120 LYS A C 1
ATOM 849 O O . LYS A 1 120 ? -2.487 -7.804 -7.010 1.00 96.56 120 LYS A O 1
ATOM 854 N N . TYR A 1 121 ? -0.392 -8.264 -7.614 1.00 96.94 121 TYR A N 1
ATOM 855 C CA . TYR A 1 121 ? 0.218 -7.324 -6.680 1.00 96.94 121 TYR A CA 1
ATOM 856 C C . TYR A 1 121 ? 0.181 -5.919 -7.261 1.00 96.94 121 TYR A C 1
ATOM 858 O O . TYR A 1 121 ? 0.765 -5.658 -8.306 1.00 96.94 121 TYR A O 1
ATOM 866 N N . VAL A 1 122 ? -0.515 -5.015 -6.583 1.00 97.25 122 VAL A N 1
ATOM 867 C CA . VAL A 1 122 ? -0.734 -3.642 -7.028 1.00 97.25 122 VAL A CA 1
ATOM 868 C C . VAL A 1 122 ? 0.123 -2.697 -6.177 1.00 97.25 122 VAL A C 1
ATOM 870 O O . VAL A 1 122 ? 0.060 -2.771 -4.945 1.00 97.25 122 VAL A O 1
ATOM 873 N N . PRO A 1 123 ? 0.923 -1.809 -6.797 1.00 97.19 123 PRO A N 1
ATOM 874 C CA . PRO A 1 123 ? 1.730 -0.834 -6.084 1.00 97.19 123 PRO A CA 1
ATOM 875 C C . PRO A 1 123 ? 0.877 0.363 -5.649 1.00 97.19 123 PRO A C 1
ATOM 877 O O . PRO A 1 123 ? 0.114 0.949 -6.418 1.00 97.19 123 PRO A O 1
ATOM 880 N N . TYR A 1 124 ? 1.074 0.787 -4.412 1.00 97.12 124 TYR A N 1
ATOM 881 C CA . TYR A 1 124 ? 0.345 1.851 -3.741 1.00 97.12 124 TYR A CA 1
ATOM 882 C C . TYR A 1 124 ? 1.336 2.894 -3.235 1.00 97.12 124 TYR A C 1
ATOM 884 O O . TYR A 1 124 ? 2.253 2.563 -2.484 1.00 97.12 124 TYR A O 1
ATOM 892 N N . SER A 1 125 ? 1.156 4.149 -3.654 1.00 96.94 125 SER A N 1
ATOM 893 C CA . SER A 1 125 ? 2.094 5.227 -3.325 1.00 96.94 125 SER A CA 1
ATOM 894 C C . SER A 1 125 ? 2.138 5.501 -1.813 1.00 96.94 125 SER A C 1
ATOM 896 O O . SER A 1 125 ? 1.079 5.492 -1.177 1.00 96.94 125 SER A O 1
ATOM 898 N N . PRO A 1 126 ? 3.316 5.812 -1.233 1.00 97.06 126 PRO A N 1
ATOM 899 C CA . PRO A 1 126 ? 3.419 6.283 0.152 1.00 97.06 126 PRO A CA 1
ATOM 900 C C . PRO A 1 126 ? 2.580 7.544 0.421 1.00 97.06 126 PRO A C 1
ATOM 902 O O . PRO A 1 126 ? 2.098 7.741 1.534 1.00 97.06 126 PRO A O 1
ATOM 905 N N . ASP A 1 127 ? 2.362 8.378 -0.597 1.00 97.25 127 ASP A N 1
ATOM 906 C CA . ASP A 1 127 ? 1.589 9.622 -0.495 1.00 97.25 127 ASP A CA 1
ATOM 907 C C . ASP A 1 127 ? 0.087 9.431 -0.733 1.00 97.25 127 ASP A C 1
ATOM 909 O O . ASP A 1 127 ? -0.698 10.370 -0.588 1.00 97.25 127 ASP A O 1
ATOM 913 N N . MET A 1 128 ? -0.347 8.224 -1.103 1.00 96.12 128 MET A N 1
ATOM 914 C CA . MET A 1 128 ? -1.761 7.961 -1.324 1.00 96.12 128 MET A CA 1
ATOM 915 C C . MET A 1 128 ? -2.532 8.105 -0.013 1.00 96.12 128 MET A C 1
ATOM 917 O O . MET A 1 128 ? -2.225 7.462 0.990 1.00 96.12 128 MET A O 1
ATOM 921 N N . MET A 1 129 ? -3.592 8.908 -0.046 1.00 96.06 129 MET A N 1
ATOM 922 C CA . MET A 1 129 ? -4.474 9.071 1.100 1.00 96.06 129 MET A CA 1
ATOM 923 C C . MET A 1 129 ? -5.315 7.814 1.339 1.00 96.06 129 MET A C 1
ATOM 925 O O . MET A 1 129 ? -6.005 7.316 0.443 1.00 96.06 129 MET A O 1
ATOM 929 N N . VAL A 1 130 ? -5.338 7.361 2.587 1.00 96.94 130 VAL A N 1
ATOM 930 C CA . VAL A 1 130 ? -6.102 6.205 3.056 1.00 96.94 130 VAL A CA 1
ATOM 931 C C . VAL A 1 130 ? -7.027 6.590 4.208 1.00 96.94 130 VAL A C 1
ATOM 933 O O . VAL A 1 130 ? -6.733 7.506 4.973 1.00 96.94 130 VAL A O 1
ATOM 936 N N . ASN A 1 131 ? -8.152 5.886 4.333 1.00 96.94 131 ASN A N 1
ATOM 937 C CA . ASN A 1 131 ? -8.958 5.873 5.550 1.00 96.94 131 ASN A CA 1
ATOM 938 C C . ASN A 1 131 ? -8.433 4.755 6.451 1.00 96.94 131 ASN A C 1
ATOM 940 O O . ASN A 1 131 ? -8.469 3.585 6.060 1.00 96.94 131 ASN A O 1
ATOM 944 N N . VAL A 1 132 ? -7.986 5.112 7.650 1.00 96.94 132 VAL A N 1
ATOM 945 C CA . VAL A 1 132 ? -7.517 4.184 8.679 1.00 96.94 132 VAL A CA 1
ATOM 946 C C . VAL A 1 132 ? -8.584 4.069 9.754 1.00 96.94 132 VAL A C 1
ATOM 948 O O . VAL A 1 132 ? -9.037 5.071 10.308 1.00 96.94 132 VAL A O 1
ATOM 951 N N . TYR A 1 133 ? -8.991 2.838 10.024 1.00 96.31 133 TYR A N 1
ATOM 952 C CA . TYR A 1 133 ? -10.020 2.477 10.982 1.00 96.31 133 TYR A CA 1
ATOM 953 C C . TYR A 1 133 ? -9.370 1.976 12.259 1.00 96.31 133 TYR A C 1
ATOM 955 O O . TYR A 1 133 ? -8.514 1.089 12.218 1.00 96.31 133 TYR A O 1
ATOM 963 N N . TYR A 1 134 ? -9.815 2.527 13.382 1.00 95.75 134 TYR A N 1
ATOM 964 C CA . TYR A 1 134 ? -9.269 2.216 14.694 1.00 95.75 134 TYR A CA 1
ATOM 965 C C . TYR A 1 134 ? -10.309 1.545 15.578 1.00 95.75 134 TYR A C 1
ATOM 967 O O . TYR A 1 134 ? -11.499 1.889 15.537 1.00 95.75 134 TYR A O 1
ATOM 975 N N . ASP A 1 135 ? -9.841 0.619 16.404 1.00 95.25 135 ASP A N 1
ATOM 976 C CA . ASP A 1 135 ? -10.624 0.040 17.489 1.00 95.25 135 ASP A CA 1
ATOM 977 C C . ASP A 1 135 ? -10.728 0.985 18.702 1.00 95.25 135 ASP A C 1
ATOM 979 O O . ASP A 1 135 ? -10.290 2.140 18.675 1.00 95.25 135 ASP A O 1
ATOM 983 N N . LYS A 1 136 ? -11.352 0.495 19.779 1.00 95.88 136 LYS A N 1
ATOM 984 C CA . LYS A 1 136 ? -11.533 1.241 21.037 1.00 95.88 136 LYS A CA 1
ATOM 985 C C . LYS A 1 136 ? -10.210 1.616 21.707 1.00 95.88 136 LYS A C 1
ATOM 987 O O . LYS A 1 136 ? -10.181 2.583 22.461 1.00 95.88 136 LYS A O 1
ATOM 992 N N . GLN A 1 137 ? -9.152 0.856 21.450 1.00 93.88 137 GLN A N 1
ATOM 993 C CA . GLN A 1 137 ? -7.811 1.040 21.992 1.00 93.88 137 GLN A CA 1
ATOM 994 C C . GLN A 1 137 ? -6.992 2.034 21.156 1.00 93.88 137 GLN A C 1
ATOM 996 O O . GLN A 1 137 ? -5.901 2.423 21.564 1.00 93.88 137 GLN A O 1
ATOM 1001 N N . GLY A 1 138 ? -7.518 2.476 20.009 1.00 92.56 138 GLY A N 1
ATOM 1002 C CA . GLY A 1 138 ? -6.814 3.368 19.096 1.00 92.56 138 GLY A CA 1
ATOM 1003 C C . GLY A 1 138 ? -5.788 2.643 18.224 1.00 92.56 138 GLY A C 1
ATOM 1004 O O . GLY A 1 138 ? -4.923 3.304 17.651 1.00 92.56 138 GLY A O 1
ATOM 1005 N N . VAL A 1 139 ? -5.881 1.316 18.101 1.00 92.31 139 VAL A N 1
ATOM 1006 C CA . VAL A 1 139 ? -5.008 0.503 17.246 1.00 92.31 139 VAL A CA 1
ATOM 1007 C C . VAL A 1 139 ? -5.595 0.456 15.832 1.00 92.31 139 VAL A C 1
ATOM 1009 O O . VAL A 1 139 ? -6.807 0.266 15.680 1.00 92.31 139 VAL A O 1
ATOM 1012 N N . PRO A 1 140 ? -4.786 0.659 14.774 1.00 93.25 140 PRO A N 1
ATOM 1013 C CA . PRO A 1 140 ? -5.266 0.540 13.405 1.00 93.25 140 PRO A CA 1
ATOM 1014 C C . PRO A 1 140 ? -5.587 -0.924 13.094 1.00 93.25 140 PRO A C 1
ATOM 1016 O O . PRO A 1 140 ? -4.708 -1.780 13.062 1.00 93.25 140 PRO A O 1
ATOM 1019 N N . VAL A 1 141 ? -6.861 -1.210 12.837 1.00 93.38 141 VAL A N 1
ATOM 1020 C CA . VAL A 1 141 ? -7.352 -2.573 12.562 1.00 93.38 141 VAL A CA 1
ATOM 1021 C C . VAL A 1 141 ? -7.675 -2.802 11.093 1.00 93.38 141 VAL A C 1
ATOM 1023 O O . VAL A 1 141 ? -7.809 -3.950 10.662 1.00 93.38 141 VAL A O 1
ATOM 1026 N N . ARG A 1 142 ? -7.822 -1.719 10.320 1.00 94.06 142 ARG A N 1
ATOM 1027 C CA . ARG A 1 142 ? -8.074 -1.771 8.881 1.00 94.06 142 ARG A CA 1
ATOM 1028 C C . ARG A 1 142 ? -7.698 -0.460 8.199 1.00 94.06 142 ARG A C 1
ATOM 1030 O O . ARG A 1 142 ? -7.883 0.612 8.764 1.00 94.06 142 ARG A O 1
ATOM 1037 N N . ALA A 1 143 ? -7.263 -0.542 6.951 1.00 94.88 143 ALA A N 1
ATOM 1038 C CA . ALA A 1 143 ? -7.099 0.591 6.056 1.00 94.88 143 ALA A CA 1
ATOM 1039 C C . ALA A 1 143 ? -7.899 0.377 4.763 1.00 94.88 143 ALA A C 1
ATOM 1041 O O . ALA A 1 143 ? -8.303 -0.736 4.422 1.00 94.88 143 ALA A O 1
ATOM 1042 N N . SER A 1 144 ? -8.158 1.464 4.051 1.00 95.19 144 SER A N 1
ATOM 1043 C CA . SER A 1 144 ? -8.782 1.463 2.723 1.00 95.19 144 SER A CA 1
ATOM 1044 C C . SER A 1 144 ? -8.402 2.738 1.979 1.00 95.19 144 SER A C 1
ATOM 1046 O O . SER A 1 144 ? -7.948 3.702 2.595 1.00 95.19 144 SER A O 1
ATOM 1048 N N . MET A 1 145 ? -8.612 2.785 0.671 1.00 94.19 145 MET A N 1
ATOM 1049 C CA . MET A 1 145 ? -8.318 3.983 -0.124 1.00 94.19 145 MET A CA 1
ATOM 1050 C C . MET A 1 145 ? -9.290 5.119 0.218 1.00 94.19 145 MET A C 1
ATOM 1052 O O . MET A 1 145 ? -10.501 4.901 0.217 1.00 94.19 145 MET A O 1
ATOM 1056 N N . LYS A 1 146 ? -8.799 6.345 0.453 1.00 93.75 146 LYS A N 1
ATOM 1057 C CA . LYS A 1 146 ? -9.636 7.456 0.952 1.00 93.75 146 LYS A CA 1
ATOM 1058 C C . LYS A 1 146 ? -10.847 7.753 0.068 1.00 93.75 146 LYS A C 1
ATOM 1060 O O . LYS A 1 146 ? -11.947 7.932 0.581 1.00 93.75 146 LYS A O 1
ATOM 1065 N N . GLN A 1 147 ? -10.633 7.840 -1.243 1.00 90.38 147 GLN A N 1
ATOM 1066 C CA . GLN A 1 147 ? -11.642 8.297 -2.203 1.00 90.38 147 GLN A CA 1
ATOM 1067 C C . GLN A 1 147 ? -12.804 7.306 -2.361 1.00 90.38 147 GLN A C 1
ATOM 1069 O O . GLN A 1 147 ? -13.954 7.707 -2.518 1.00 90.38 147 GLN A O 1
ATOM 1074 N N . CYS A 1 148 ? -12.500 6.010 -2.318 1.00 87.75 148 CYS A N 1
ATOM 1075 C CA . CYS A 1 148 ? -13.427 4.946 -2.707 1.00 87.75 148 CYS A CA 1
ATOM 1076 C C . CYS A 1 148 ? -13.841 4.042 -1.551 1.00 87.75 148 CYS A C 1
ATOM 1078 O O . CYS A 1 148 ? -14.723 3.200 -1.711 1.00 87.75 148 CYS A O 1
ATOM 1080 N N . ASP A 1 149 ? -13.138 4.152 -0.425 1.00 90.25 149 ASP A N 1
ATOM 1081 C CA . ASP A 1 149 ? -13.181 3.187 0.666 1.00 90.25 149 ASP A CA 1
ATOM 1082 C C . ASP A 1 149 ? -12.946 1.741 0.182 1.00 90.25 149 ASP A C 1
ATOM 1084 O O . ASP A 1 149 ? -13.468 0.780 0.751 1.00 90.25 149 ASP A O 1
ATOM 1088 N N . ASN A 1 150 ? -12.175 1.593 -0.905 1.00 88.75 150 ASN A N 1
ATOM 1089 C CA . ASN A 1 150 ? -11.846 0.295 -1.478 1.00 88.75 150 ASN A CA 1
ATOM 1090 C C . ASN A 1 150 ? -10.915 -0.442 -0.525 1.00 88.75 150 ASN A C 1
ATOM 1092 O O . ASN A 1 150 ? -9.937 0.127 -0.028 1.00 88.75 150 ASN A O 1
ATOM 1096 N N . TRP A 1 151 ? -11.234 -1.705 -0.271 1.00 89.06 151 TRP A N 1
ATOM 1097 C CA . TRP A 1 151 ? -10.406 -2.554 0.572 1.00 89.06 151 TRP A CA 1
ATOM 1098 C C . TRP A 1 151 ? -9.103 -2.960 -0.128 1.00 89.06 151 TRP A C 1
ATOM 1100 O O . TRP A 1 151 ? -9.005 -3.000 -1.356 1.00 89.06 151 TRP A O 1
ATOM 1110 N N . PHE A 1 152 ? -8.114 -3.261 0.700 1.00 93.00 152 PHE A N 1
ATOM 1111 C CA . PHE A 1 152 ? -6.878 -3.922 0.314 1.00 93.00 152 PHE A CA 1
ATOM 1112 C C . PHE A 1 152 ? -7.078 -5.451 0.323 1.00 93.00 152 PHE A C 1
ATOM 1114 O O . PHE A 1 152 ? -8.123 -5.940 0.768 1.00 93.00 152 PHE A O 1
ATOM 1121 N N . GLY A 1 153 ? -6.104 -6.213 -0.179 1.00 88.94 153 GLY A N 1
ATOM 1122 C CA . GLY A 1 153 ? -6.118 -7.682 -0.184 1.00 88.94 153 GLY A CA 1
ATOM 1123 C C . GLY A 1 153 ? -6.222 -8.268 1.221 1.00 88.94 153 GLY A C 1
ATOM 1124 O O . GLY A 1 153 ? -6.894 -9.276 1.434 1.00 88.94 153 GLY A O 1
ATOM 1125 N N . ALA A 1 154 ? -5.630 -7.577 2.193 1.00 90.62 154 ALA A N 1
ATOM 1126 C CA . ALA A 1 154 ? -5.809 -7.827 3.615 1.00 90.62 154 ALA A CA 1
ATOM 1127 C C . ALA A 1 154 ? -6.416 -6.606 4.330 1.00 90.62 154 ALA A C 1
ATOM 1129 O O . ALA A 1 154 ? -6.774 -5.596 3.725 1.00 90.62 154 ALA A O 1
ATOM 1130 N N . ARG A 1 155 ? -6.552 -6.684 5.662 1.00 91.81 155 ARG A N 1
ATOM 1131 C CA . ARG A 1 155 ? -7.058 -5.552 6.461 1.00 91.81 155 ARG A CA 1
ATOM 1132 C C . ARG A 1 155 ? -6.128 -4.340 6.393 1.00 91.81 155 ARG A C 1
ATOM 1134 O O . ARG A 1 155 ? -6.611 -3.214 6.415 1.00 91.81 155 ARG A O 1
ATOM 1141 N N . LEU A 1 156 ? -4.824 -4.568 6.297 1.00 93.94 156 LEU A N 1
ATOM 1142 C CA . LEU A 1 156 ? -3.797 -3.550 6.091 1.00 93.94 156 LEU A CA 1
ATOM 1143 C C . LEU A 1 156 ? -2.973 -3.978 4.873 1.00 93.94 156 LEU A C 1
ATOM 1145 O O . LEU A 1 156 ? -2.688 -5.172 4.763 1.00 93.94 156 LEU A O 1
ATOM 1149 N N . PRO A 1 157 ? -2.601 -3.068 3.961 1.00 95.31 157 PRO A N 1
ATOM 1150 C CA . PRO A 1 157 ? -1.870 -3.452 2.759 1.00 95.31 157 PRO A CA 1
ATOM 1151 C C . PRO A 1 157 ? -0.462 -3.937 3.115 1.00 95.31 157 PRO A C 1
ATOM 1153 O O . PRO A 1 157 ? 0.116 -3.462 4.092 1.00 95.31 157 PRO A O 1
ATOM 1156 N N . ARG A 1 158 ? 0.120 -4.855 2.340 1.00 96.06 158 ARG A N 1
ATOM 1157 C CA . ARG A 1 158 ? 1.499 -5.304 2.575 1.00 96.06 158 ARG A CA 1
ATOM 1158 C C . ARG A 1 158 ? 2.517 -4.174 2.328 1.00 96.06 158 ARG A C 1
ATOM 1160 O O . ARG A 1 158 ? 2.629 -3.712 1.189 1.00 96.06 158 ARG A O 1
ATOM 1167 N N . PRO A 1 159 ? 3.293 -3.748 3.341 1.00 95.75 159 PRO A N 1
ATOM 1168 C CA . PRO A 1 159 ? 4.340 -2.755 3.147 1.00 95.75 159 PRO A CA 1
ATOM 1169 C C . PRO A 1 159 ? 5.496 -3.311 2.319 1.00 95.75 159 PRO A C 1
ATOM 1171 O O . PRO A 1 159 ? 5.804 -4.505 2.374 1.00 95.75 159 PRO A O 1
ATOM 1174 N N . ILE A 1 160 ? 6.162 -2.426 1.584 1.00 94.69 160 ILE A N 1
ATOM 1175 C CA . ILE A 1 160 ? 7.336 -2.787 0.786 1.00 94.69 160 ILE A CA 1
ATOM 1176 C C . ILE A 1 160 ? 8.547 -2.882 1.723 1.00 94.69 160 ILE A C 1
ATOM 1178 O O . ILE A 1 160 ? 8.885 -1.888 2.373 1.00 94.69 160 ILE A O 1
ATOM 1182 N N . PRO A 1 161 ? 9.232 -4.038 1.808 1.00 89.44 161 PRO A N 1
ATOM 1183 C CA . PRO A 1 161 ? 10.380 -4.200 2.693 1.00 89.44 161 PRO A CA 1
ATOM 1184 C C . PRO A 1 161 ? 11.503 -3.221 2.346 1.00 89.44 161 PRO A C 1
ATOM 1186 O O . PRO A 1 161 ? 11.698 -2.862 1.184 1.00 89.44 161 PRO A O 1
ATOM 1189 N N . ALA A 1 162 ? 12.287 -2.798 3.337 1.00 82.25 162 ALA A N 1
ATOM 1190 C CA . ALA A 1 162 ? 13.520 -2.067 3.061 1.00 82.25 162 ALA A CA 1
ATOM 1191 C C . ALA A 1 162 ? 14.483 -2.957 2.246 1.00 82.25 162 ALA A C 1
ATOM 1193 O O . ALA A 1 162 ? 14.507 -4.172 2.468 1.00 82.25 162 ALA A O 1
ATOM 1194 N N . PRO A 1 163 ? 15.281 -2.398 1.315 1.00 71.62 163 PRO A N 1
ATOM 1195 C CA . PRO A 1 163 ? 16.300 -3.177 0.626 1.00 71.62 163 PRO A CA 1
ATOM 1196 C C . PRO A 1 163 ? 17.256 -3.768 1.663 1.00 71.62 163 PRO A C 1
ATOM 1198 O O . PRO A 1 163 ? 17.813 -3.038 2.485 1.00 71.62 163 PRO A O 1
ATOM 1201 N N . VAL A 1 164 ? 17.446 -5.084 1.637 1.00 66.44 164 VAL A N 1
ATOM 1202 C CA . VAL A 1 164 ? 18.524 -5.712 2.402 1.00 66.44 164 VAL A CA 1
ATOM 1203 C C . VAL A 1 164 ? 19.858 -5.284 1.782 1.00 66.44 164 VAL A C 1
ATOM 1205 O O . VAL A 1 164 ? 20.018 -5.422 0.566 1.00 66.44 164 VAL A O 1
ATOM 1208 N N . PRO A 1 165 ? 20.815 -4.743 2.561 1.00 60.47 165 PRO A N 1
ATOM 1209 C CA . PRO A 1 165 ? 22.140 -4.436 2.045 1.00 60.47 165 PRO A CA 1
ATOM 1210 C C . PRO A 1 165 ? 22.764 -5.707 1.467 1.00 60.47 165 PRO A C 1
ATOM 1212 O O . PRO A 1 165 ? 22.984 -6.682 2.186 1.00 60.47 165 PRO A O 1
ATOM 1215 N N . VAL A 1 166 ? 23.036 -5.713 0.164 1.00 60.38 166 VAL A N 1
ATOM 1216 C CA . VAL A 1 166 ? 23.780 -6.808 -0.460 1.00 60.38 166 VAL A CA 1
ATOM 1217 C C . VAL A 1 166 ? 25.226 -6.679 0.008 1.00 60.38 166 VAL A C 1
ATOM 1219 O O . VAL A 1 166 ? 25.842 -5.626 -0.167 1.00 60.38 166 VAL A O 1
ATOM 1222 N N . ALA A 1 167 ? 25.766 -7.721 0.643 1.00 59.44 167 ALA A N 1
ATOM 1223 C CA . ALA A 1 167 ? 27.167 -7.732 1.046 1.00 59.44 167 ALA A CA 1
ATOM 1224 C C . ALA A 1 167 ? 28.047 -7.496 -0.191 1.00 59.44 167 ALA A C 1
ATOM 1226 O O . ALA A 1 167 ? 27.921 -8.197 -1.197 1.00 59.44 167 ALA A O 1
ATOM 1227 N N . LYS A 1 168 ? 28.923 -6.487 -0.128 1.00 63.66 168 LYS A N 1
ATOM 1228 C CA . LYS A 1 168 ? 29.892 -6.207 -1.192 1.00 63.66 168 LYS A CA 1
ATOM 1229 C C . LYS A 1 168 ? 30.727 -7.477 -1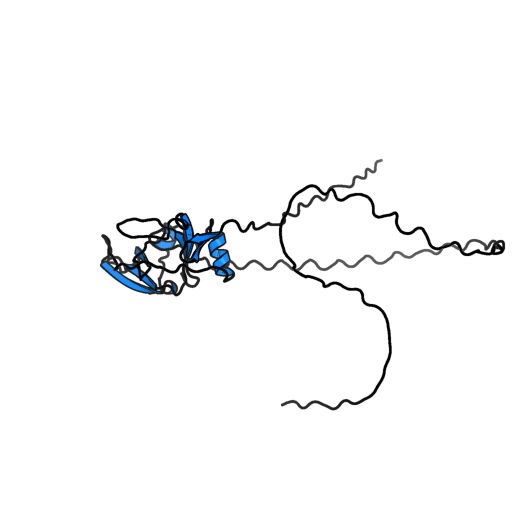.432 1.00 63.66 168 LYS A C 1
ATOM 1231 O O . LYS A 1 168 ? 31.255 -8.008 -0.452 1.00 63.66 168 LYS A O 1
ATOM 1236 N N . PRO A 1 169 ? 30.873 -7.957 -2.683 1.00 69.25 169 PRO A N 1
ATOM 1237 C CA . PRO A 1 169 ? 31.750 -9.083 -2.976 1.00 69.25 169 PRO A CA 1
ATOM 1238 C C . PRO A 1 169 ? 33.146 -8.818 -2.411 1.00 69.25 169 PRO A C 1
ATOM 1240 O O . PRO A 1 169 ? 33.679 -7.713 -2.562 1.00 69.25 169 PRO A O 1
ATOM 1243 N N . ALA A 1 170 ? 33.714 -9.813 -1.726 1.00 71.19 170 ALA A N 1
ATOM 1244 C CA . ALA A 1 170 ? 35.065 -9.714 -1.193 1.00 71.19 170 ALA A CA 1
ATOM 1245 C C . ALA A 1 170 ? 36.045 -9.364 -2.333 1.00 71.19 170 ALA A C 1
ATOM 1247 O O . ALA A 1 170 ? 35.884 -9.886 -3.442 1.00 71.19 170 ALA A O 1
ATOM 1248 N N . PRO A 1 171 ? 37.038 -8.484 -2.099 1.00 72.19 171 PRO A N 1
ATOM 1249 C CA . PRO A 1 171 ? 38.065 -8.197 -3.092 1.00 72.19 171 PRO A CA 1
ATOM 1250 C C . PRO A 1 171 ? 38.701 -9.498 -3.584 1.00 72.19 171 PRO A C 1
ATOM 1252 O O . PRO A 1 171 ? 39.019 -10.374 -2.777 1.00 72.19 171 PRO A O 1
ATOM 1255 N N . ALA A 1 172 ? 38.873 -9.623 -4.901 1.00 74.81 172 ALA A N 1
ATOM 1256 C CA . ALA A 1 172 ? 39.558 -10.769 -5.480 1.00 74.81 172 ALA A CA 1
ATOM 1257 C C . ALA A 1 172 ? 40.965 -10.905 -4.858 1.00 74.81 172 ALA A C 1
ATOM 1259 O O . ALA A 1 172 ? 41.629 -9.881 -4.654 1.00 74.81 172 ALA A O 1
ATOM 1260 N N . PRO A 1 173 ? 41.429 -12.131 -4.548 1.00 73.69 173 PRO A N 1
ATOM 1261 C CA . PRO A 1 173 ? 42.782 -12.351 -4.050 1.00 73.69 173 PRO A CA 1
ATOM 1262 C C . PRO A 1 173 ? 43.814 -11.734 -4.998 1.00 73.69 173 PRO A C 1
ATOM 1264 O O . PRO A 1 173 ? 43.696 -11.863 -6.217 1.00 73.69 173 PRO A O 1
ATOM 1267 N N . ALA A 1 174 ? 44.821 -11.061 -4.438 1.00 75.62 174 ALA A N 1
ATOM 1268 C CA . ALA A 1 174 ? 45.903 -10.487 -5.228 1.00 75.62 174 ALA A CA 1
ATOM 1269 C C . ALA A 1 174 ? 46.623 -11.588 -6.038 1.00 75.62 174 ALA A C 1
ATOM 1271 O O . ALA A 1 174 ? 46.820 -12.692 -5.517 1.00 75.62 174 ALA A O 1
ATOM 1272 N N . PRO A 1 175 ? 47.024 -11.316 -7.293 1.00 75.25 175 PRO A N 1
ATOM 1273 C CA . PRO A 1 175 ? 47.761 -12.280 -8.098 1.00 75.25 175 PRO A CA 1
ATOM 1274 C C . PRO A 1 175 ? 49.085 -12.650 -7.416 1.00 75.25 175 PRO A C 1
ATOM 1276 O O . PRO A 1 175 ? 49.854 -11.782 -7.001 1.00 75.25 175 PRO A O 1
ATOM 1279 N N . VAL A 1 176 ? 49.340 -13.955 -7.294 1.00 77.38 176 VAL A N 1
ATOM 1280 C CA . VAL A 1 176 ? 50.588 -14.496 -6.741 1.00 77.38 176 VAL A CA 1
ATOM 1281 C C . VAL A 1 176 ? 51.741 -14.169 -7.704 1.00 77.38 176 VAL A C 1
ATOM 1283 O O . VAL A 1 176 ? 51.584 -14.390 -8.908 1.00 77.38 176 VAL A O 1
ATOM 1286 N N . PRO A 1 177 ? 52.894 -13.660 -7.223 1.00 74.62 177 PRO A N 1
ATOM 1287 C CA . PRO A 1 177 ? 54.054 -13.399 -8.073 1.00 74.62 177 PRO A CA 1
ATOM 1288 C C . PRO A 1 177 ? 54.520 -14.661 -8.806 1.00 74.62 177 PRO A C 1
ATOM 1290 O O . PRO A 1 177 ? 54.635 -15.732 -8.207 1.00 74.62 177 PRO A O 1
ATOM 1293 N N . ALA A 1 178 ? 54.805 -14.530 -10.103 1.00 75.12 178 ALA A N 1
ATOM 1294 C CA . ALA A 1 178 ? 55.333 -15.624 -10.910 1.00 75.12 178 ALA A CA 1
ATOM 1295 C C . ALA A 1 178 ? 56.727 -16.067 -10.403 1.00 75.12 178 ALA A C 1
ATOM 1297 O O . ALA A 1 178 ? 57.527 -15.211 -10.013 1.00 75.12 178 ALA A O 1
ATOM 1298 N N . PRO A 1 179 ? 57.053 -17.376 -10.423 1.00 74.06 179 PRO A N 1
ATOM 1299 C CA . PRO A 1 179 ? 58.378 -17.867 -10.050 1.00 74.06 179 PRO A CA 1
ATOM 1300 C C . PRO A 1 179 ? 59.479 -17.292 -10.949 1.00 74.06 179 PRO A C 1
ATOM 1302 O O . PRO A 1 179 ? 59.304 -17.178 -12.163 1.00 74.06 179 PRO A O 1
ATOM 1305 N N . ALA A 1 180 ? 60.628 -16.968 -10.353 1.00 68.19 180 ALA A N 1
ATOM 1306 C CA . ALA A 1 180 ? 61.799 -16.493 -11.082 1.00 68.19 180 ALA A CA 1
ATOM 1307 C C . ALA A 1 180 ? 62.302 -17.556 -12.088 1.00 68.19 180 ALA A C 1
ATOM 1309 O O . ALA A 1 180 ? 62.313 -18.745 -11.752 1.00 68.19 180 ALA A O 1
ATOM 1310 N N . PRO A 1 181 ? 62.743 -17.164 -13.301 1.00 70.44 181 PRO A N 1
ATOM 1311 C CA . PRO A 1 181 ? 63.278 -18.103 -14.283 1.00 70.44 181 PRO A CA 1
ATOM 1312 C C . PRO A 1 181 ? 64.529 -18.818 -13.761 1.00 70.44 181 PRO A C 1
ATOM 1314 O O . PRO A 1 181 ? 65.410 -18.195 -13.168 1.00 70.44 181 PRO A O 1
ATOM 1317 N N . ALA A 1 182 ? 64.624 -20.124 -14.016 1.00 65.94 182 ALA A N 1
ATOM 1318 C CA . ALA A 1 182 ? 65.820 -20.904 -13.717 1.00 65.94 182 ALA A CA 1
ATOM 1319 C C . ALA A 1 182 ? 67.002 -20.488 -14.624 1.00 65.94 182 ALA A C 1
ATOM 1321 O O . ALA A 1 182 ? 66.776 -20.098 -15.775 1.00 65.94 182 ALA A O 1
ATOM 1322 N N . PRO A 1 183 ? 68.263 -20.598 -14.159 1.00 65.50 183 PRO A N 1
ATOM 1323 C CA . PRO A 1 183 ? 69.431 -20.252 -14.963 1.00 65.50 183 PRO A CA 1
ATOM 1324 C C . PRO A 1 183 ? 69.560 -21.179 -16.178 1.00 65.50 183 PRO A C 1
ATOM 1326 O O . PRO A 1 183 ? 69.654 -22.398 -16.036 1.00 65.50 183 PRO A O 1
ATOM 1329 N N . VAL A 1 184 ? 69.592 -20.598 -17.376 1.00 65.44 184 VAL A N 1
ATOM 1330 C CA . VAL A 1 184 ? 69.883 -21.318 -18.623 1.00 65.44 184 VAL A CA 1
ATOM 1331 C C . VAL A 1 184 ? 71.392 -21.525 -18.741 1.00 65.44 184 VAL A C 1
ATOM 1333 O O . VAL A 1 184 ? 72.153 -20.562 -18.807 1.00 65.44 184 VAL A O 1
ATOM 1336 N N . VAL A 1 185 ? 71.830 -22.783 -18.791 1.00 57.44 185 VAL A N 1
ATOM 1337 C CA . VAL A 1 185 ? 73.206 -23.144 -19.157 1.00 57.44 185 VAL A CA 1
ATOM 1338 C C . VAL A 1 185 ? 73.320 -23.059 -20.681 1.00 57.44 185 VAL A C 1
ATOM 1340 O O . VAL A 1 185 ? 72.619 -23.775 -21.395 1.00 57.44 185 VAL A O 1
ATOM 1343 N N . GLN A 1 186 ? 74.175 -22.169 -21.190 1.00 46.69 186 GLN A N 1
ATOM 1344 C CA . GLN A 1 186 ? 74.464 -22.068 -22.623 1.00 46.69 186 GLN A CA 1
ATOM 1345 C C . GLN A 1 186 ? 75.205 -23.320 -23.108 1.00 46.69 186 GLN A C 1
ATOM 1347 O O . GLN A 1 186 ? 76.301 -23.626 -22.639 1.00 46.69 186 GLN A O 1
ATOM 1352 N N . ALA A 1 187 ? 74.622 -24.020 -24.081 1.00 54.47 187 ALA A N 1
ATOM 1353 C CA . ALA A 1 187 ? 75.333 -25.019 -24.870 1.00 54.47 187 ALA A CA 1
ATOM 1354 C C . ALA A 1 187 ? 76.255 -24.327 -25.900 1.00 54.47 187 ALA A C 1
ATOM 1356 O O . ALA A 1 187 ? 75.894 -23.266 -26.420 1.00 54.47 187 ALA A O 1
ATOM 1357 N N . PRO A 1 188 ? 77.431 -24.902 -26.212 1.00 58.97 188 PRO A N 1
ATOM 1358 C CA . PRO A 1 188 ? 78.361 -24.329 -27.180 1.00 58.97 188 PRO A CA 1
ATOM 1359 C C . PRO A 1 188 ? 77.792 -24.371 -28.614 1.00 58.97 188 PRO A C 1
ATOM 1361 O O . PRO A 1 188 ? 77.04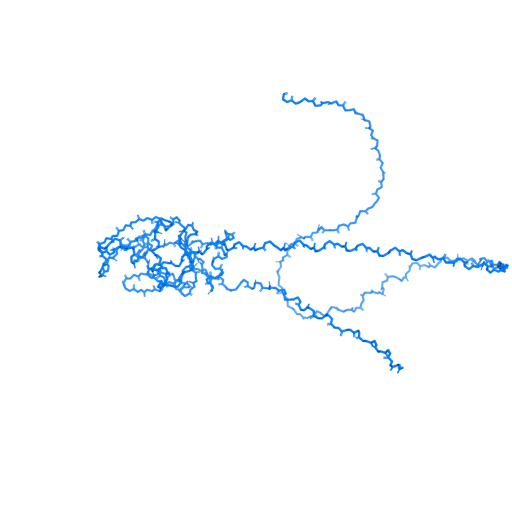7 -25.293 -28.956 1.00 58.97 188 PRO A O 1
ATOM 1364 N N . PRO A 1 189 ? 78.132 -23.386 -29.465 1.00 54.12 189 PRO A N 1
ATOM 1365 C CA . PRO A 1 189 ? 77.549 -23.251 -30.796 1.00 54.12 189 PRO A CA 1
ATOM 1366 C C . PRO A 1 189 ? 78.032 -24.346 -31.771 1.00 54.12 189 PRO A C 1
ATOM 1368 O O . PRO A 1 189 ? 79.216 -24.693 -31.762 1.00 54.12 189 PRO A O 1
ATOM 1371 N N . PRO A 1 190 ? 77.154 -24.868 -32.651 1.00 57.78 190 PRO A N 1
ATOM 1372 C CA . PRO A 1 190 ? 77.547 -25.767 -33.733 1.00 57.78 190 PRO A CA 1
ATOM 1373 C C . PRO A 1 190 ? 78.275 -25.020 -34.872 1.00 57.78 190 PRO A C 1
ATOM 1375 O O . PRO A 1 190 ? 78.076 -23.815 -35.054 1.00 57.78 190 PRO A O 1
ATOM 1378 N N . PRO A 1 191 ? 79.114 -25.718 -35.663 1.00 53.47 191 PRO A N 1
ATOM 1379 C CA . PRO A 1 191 ? 79.907 -25.107 -36.723 1.00 53.47 191 PRO A CA 1
ATOM 1380 C C . PRO A 1 191 ? 79.054 -24.669 -37.921 1.00 53.47 191 PRO A C 1
ATOM 1382 O O . PRO A 1 191 ? 78.121 -25.347 -38.349 1.00 53.47 191 PRO A O 1
ATOM 1385 N N . VAL A 1 192 ? 79.429 -23.517 -38.477 1.00 55.81 192 VAL A N 1
ATOM 1386 C CA . VAL A 1 192 ? 78.777 -22.846 -39.605 1.00 55.81 192 VAL A CA 1
ATOM 1387 C C . VAL A 1 192 ? 79.024 -23.625 -40.900 1.00 55.81 192 VAL A C 1
ATOM 1389 O O . VAL A 1 192 ? 80.162 -23.723 -41.361 1.00 55.81 192 VAL A O 1
ATOM 1392 N N . VAL A 1 193 ? 77.959 -24.136 -41.521 1.00 51.06 193 VAL A N 1
ATOM 1393 C CA . VAL A 1 193 ? 77.999 -24.698 -42.880 1.00 51.06 193 VAL A CA 1
ATOM 1394 C C . VAL A 1 193 ? 77.459 -23.650 -43.856 1.00 51.06 193 VAL A C 1
ATOM 1396 O O . VAL A 1 193 ? 76.405 -23.060 -43.629 1.00 51.06 193 VAL A O 1
ATOM 1399 N N . LYS A 1 194 ? 78.219 -23.374 -44.922 1.00 50.97 194 LYS A N 1
ATOM 1400 C CA . LYS A 1 194 ? 77.917 -22.348 -45.932 1.00 50.97 194 LYS A CA 1
ATOM 1401 C C . LYS A 1 194 ? 76.648 -22.689 -46.724 1.00 50.97 194 LYS A C 1
ATOM 1403 O O . LYS A 1 194 ? 76.502 -23.805 -47.215 1.00 50.97 194 LYS A O 1
ATOM 1408 N N . ALA A 1 195 ? 75.777 -21.694 -46.881 1.00 44.47 195 ALA A N 1
ATOM 1409 C CA . ALA A 1 195 ? 74.565 -21.756 -47.691 1.00 44.47 195 ALA A CA 1
ATOM 1410 C C . ALA A 1 195 ? 74.878 -21.807 -49.202 1.00 44.47 195 ALA A C 1
ATOM 1412 O O . ALA A 1 195 ? 75.779 -21.092 -49.652 1.00 44.47 195 ALA A O 1
ATOM 1413 N N . PRO A 1 196 ? 74.130 -22.580 -50.010 1.00 50.00 196 PRO A N 1
ATOM 1414 C CA . PRO A 1 196 ? 74.131 -22.416 -51.455 1.00 50.00 196 PRO A CA 1
ATOM 1415 C C . PRO A 1 196 ? 73.262 -21.218 -51.864 1.00 50.00 196 PRO A C 1
ATOM 1417 O O . PRO A 1 196 ? 72.153 -21.014 -51.372 1.00 50.00 196 PRO A O 1
ATOM 1420 N N . VAL A 1 197 ? 73.805 -20.427 -52.786 1.00 51.38 197 VAL A N 1
ATOM 1421 C CA . VAL A 1 197 ? 73.150 -19.297 -53.449 1.00 51.38 197 VAL A CA 1
ATOM 1422 C C . VAL A 1 197 ? 72.034 -19.825 -54.351 1.00 51.38 197 VAL A C 1
ATOM 1424 O O . VAL A 1 197 ? 72.296 -20.632 -55.241 1.00 51.38 197 VAL A O 1
ATOM 1427 N N . VAL A 1 198 ? 70.803 -19.351 -54.145 1.00 46.72 198 VAL A N 1
ATOM 1428 C CA . VAL A 1 198 ? 69.673 -19.584 -55.056 1.00 46.72 198 VAL A CA 1
ATOM 1429 C C . VAL A 1 198 ? 69.397 -18.287 -55.811 1.00 46.72 198 VAL A C 1
ATOM 1431 O O . VAL A 1 198 ? 69.144 -17.243 -55.213 1.00 46.72 198 VAL A O 1
ATOM 1434 N N . THR A 1 199 ? 69.486 -18.352 -57.135 1.00 44.59 199 THR A N 1
ATOM 1435 C CA . THR A 1 199 ? 69.120 -17.283 -58.068 1.00 44.59 199 THR A CA 1
ATOM 1436 C C . THR A 1 199 ? 67.595 -17.096 -58.104 1.00 44.59 199 THR A C 1
ATOM 1438 O O . THR A 1 199 ? 66.869 -18.086 -58.201 1.00 44.59 199 THR A O 1
ATOM 1441 N N . PRO A 1 200 ? 67.065 -15.860 -58.050 1.00 46.50 200 PRO A N 1
ATOM 1442 C CA . PRO A 1 200 ? 65.629 -15.633 -58.176 1.00 46.50 200 PRO A CA 1
ATOM 1443 C C . PRO A 1 200 ? 65.173 -15.765 -59.637 1.00 46.50 200 PRO A C 1
ATOM 1445 O O . PRO A 1 200 ? 65.744 -15.156 -60.541 1.00 46.50 200 PRO A O 1
ATOM 1448 N N . ALA A 1 201 ? 64.123 -16.557 -59.858 1.00 46.38 201 ALA A N 1
ATOM 1449 C CA . ALA A 1 201 ? 63.393 -16.621 -61.121 1.00 46.38 201 ALA A CA 1
ATOM 1450 C C . ALA A 1 201 ? 62.446 -15.405 -61.270 1.00 46.38 201 ALA A C 1
ATOM 1452 O O . ALA A 1 201 ? 61.940 -14.902 -60.263 1.00 46.38 201 ALA A O 1
ATOM 1453 N N . PRO A 1 202 ? 62.182 -14.921 -62.498 1.00 46.34 202 PRO A N 1
ATOM 1454 C CA . PRO A 1 202 ? 61.345 -13.746 -62.731 1.00 46.34 202 PRO A CA 1
ATOM 1455 C C . PRO A 1 202 ? 59.858 -14.041 -62.484 1.00 46.34 202 PRO A C 1
ATOM 1457 O O . PRO A 1 202 ? 59.305 -15.008 -63.008 1.00 46.34 202 PRO A O 1
ATOM 1460 N N . VAL A 1 203 ? 59.197 -13.177 -61.708 1.00 46.34 203 VAL A N 1
ATOM 1461 C CA . VAL A 1 203 ? 57.749 -13.222 -61.460 1.00 46.34 203 VAL A CA 1
ATOM 1462 C C . VAL A 1 203 ? 57.031 -12.422 -62.549 1.00 46.34 203 VAL A C 1
ATOM 1464 O O . VAL A 1 203 ? 57.193 -11.208 -62.643 1.00 46.34 203 VAL A O 1
ATOM 1467 N N . ALA A 1 204 ? 56.227 -13.103 -63.366 1.00 39.44 204 ALA A N 1
ATOM 1468 C CA . ALA A 1 204 ? 55.241 -12.475 -64.243 1.00 39.44 204 ALA A CA 1
ATOM 1469 C C . ALA A 1 204 ? 53.952 -12.155 -63.448 1.00 39.44 204 ALA A C 1
ATOM 1471 O O . ALA A 1 204 ? 53.559 -12.959 -62.599 1.00 39.44 204 ALA A O 1
ATOM 1472 N N . PRO A 1 205 ? 53.267 -11.022 -63.695 1.00 47.03 205 PRO A N 1
ATOM 1473 C CA . PRO A 1 205 ? 52.041 -10.677 -62.979 1.00 47.03 205 PRO A CA 1
ATOM 1474 C C . PRO A 1 205 ? 50.845 -11.487 -63.506 1.00 47.03 205 PRO A C 1
ATOM 1476 O O . PRO A 1 205 ? 50.515 -11.429 -64.690 1.00 47.03 205 PRO A O 1
ATOM 1479 N 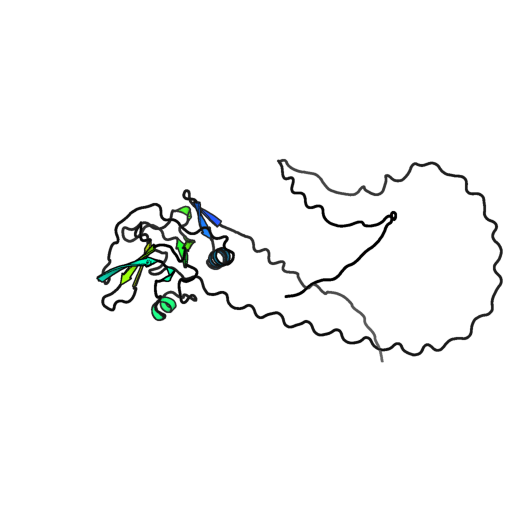N . ALA A 1 206 ? 50.176 -12.228 -62.620 1.00 42.56 206 ALA A N 1
ATOM 1480 C CA . ALA A 1 206 ? 48.909 -12.894 -62.921 1.00 42.56 206 ALA A CA 1
ATOM 1481 C C . ALA A 1 206 ? 47.708 -11.946 -62.677 1.00 42.56 206 ALA A C 1
ATOM 1483 O O . ALA A 1 206 ? 47.750 -11.129 -61.753 1.00 42.56 206 ALA A O 1
ATOM 1484 N N . PRO A 1 207 ? 46.638 -12.033 -63.491 1.00 48.00 207 PRO A N 1
ATOM 1485 C CA . PRO A 1 207 ? 45.530 -11.081 -63.489 1.00 48.00 207 PRO A CA 1
ATOM 1486 C C . PRO A 1 207 ? 44.556 -11.255 -62.314 1.00 48.00 207 PRO A C 1
ATOM 1488 O O . PRO A 1 207 ? 44.277 -12.354 -61.838 1.00 48.00 207 PRO A O 1
ATOM 1491 N N . VAL A 1 208 ? 43.978 -10.126 -61.903 1.00 51.97 208 VAL A N 1
ATOM 1492 C CA . VAL A 1 208 ? 42.925 -9.989 -60.890 1.00 51.97 208 VAL A CA 1
ATOM 1493 C C . VAL A 1 208 ? 41.668 -10.752 -61.323 1.00 51.97 208 VAL A C 1
ATOM 1495 O O . VAL A 1 208 ? 40.923 -10.254 -62.164 1.00 51.97 208 VAL A O 1
ATOM 1498 N N . LYS A 1 209 ? 41.429 -11.949 -60.763 1.00 47.34 209 LYS A N 1
ATOM 1499 C CA . LYS A 1 209 ? 40.106 -12.608 -60.641 1.00 47.34 209 LYS A CA 1
ATOM 1500 C C . LYS A 1 209 ? 40.225 -13.943 -59.885 1.00 47.34 209 LYS A C 1
ATOM 1502 O O . LYS A 1 209 ? 40.370 -14.982 -60.512 1.00 47.34 209 LYS A O 1
ATOM 1507 N N . ALA A 1 210 ? 40.144 -13.905 -58.551 1.00 44.50 210 ALA A N 1
ATOM 1508 C CA . ALA A 1 210 ? 39.663 -15.007 -57.694 1.00 44.50 210 ALA A CA 1
ATOM 1509 C C . ALA A 1 210 ? 39.759 -14.625 -56.202 1.00 44.50 210 ALA A C 1
ATOM 1511 O O . ALA A 1 210 ? 40.593 -15.134 -55.465 1.00 44.50 210 ALA A O 1
ATOM 1512 N N . ALA A 1 211 ? 38.891 -13.723 -55.745 1.00 39.69 211 ALA A N 1
ATOM 1513 C CA . ALA A 1 211 ? 38.625 -13.521 -54.318 1.00 39.69 211 ALA A CA 1
ATOM 1514 C C . ALA A 1 211 ? 37.117 -13.315 -54.101 1.00 39.69 211 ALA A C 1
ATOM 1516 O O . ALA A 1 211 ? 36.683 -12.318 -53.544 1.00 39.69 211 ALA A O 1
ATOM 1517 N N . VAL A 1 212 ? 36.304 -14.244 -54.619 1.00 45.34 212 VAL A N 1
ATOM 1518 C CA . VAL A 1 212 ? 34.865 -14.355 -54.309 1.00 45.34 212 VAL A CA 1
ATOM 1519 C C . VAL A 1 212 ? 34.469 -15.836 -54.252 1.00 45.34 212 VAL A C 1
ATOM 1521 O O . VAL A 1 212 ? 33.549 -16.254 -54.935 1.00 45.34 212 VAL A O 1
ATOM 1524 N N . VAL A 1 213 ? 35.180 -16.671 -53.486 1.00 46.66 213 VAL A N 1
ATOM 1525 C CA . VAL A 1 213 ? 34.687 -18.011 -53.093 1.00 46.66 213 VAL A CA 1
ATOM 1526 C C . VAL A 1 213 ? 35.304 -18.412 -51.745 1.00 46.66 213 VAL A C 1
ATOM 1528 O O . VAL A 1 213 ? 36.191 -19.251 -51.685 1.00 46.66 213 VAL A O 1
ATOM 1531 N N . ALA A 1 214 ? 34.855 -17.789 -50.654 1.00 39.53 214 ALA A N 1
ATOM 1532 C CA . ALA A 1 214 ? 35.007 -18.317 -49.289 1.00 39.53 214 ALA A CA 1
ATOM 1533 C C . ALA A 1 214 ? 33.991 -17.664 -48.329 1.00 39.53 214 ALA A C 1
ATOM 1535 O O . ALA A 1 214 ? 34.326 -17.223 -47.239 1.00 39.53 214 ALA A O 1
ATOM 1536 N N . ALA A 1 215 ? 32.735 -17.552 -48.762 1.00 39.06 215 ALA A N 1
ATOM 1537 C CA . ALA A 1 215 ? 31.603 -17.223 -47.897 1.00 39.06 215 ALA A CA 1
ATOM 1538 C C . ALA A 1 215 ? 30.346 -17.873 -48.487 1.00 39.06 215 ALA A C 1
ATOM 1540 O O . ALA A 1 215 ? 29.447 -17.209 -48.998 1.00 39.06 215 ALA A O 1
ATOM 1541 N N . LYS A 1 216 ? 30.323 -19.209 -48.520 1.00 41.69 216 LYS A N 1
ATOM 1542 C CA . LYS A 1 216 ? 29.122 -19.966 -48.878 1.00 41.69 216 LYS A CA 1
ATOM 1543 C C . LYS A 1 216 ? 29.011 -21.207 -47.997 1.00 41.69 216 LYS A C 1
ATOM 1545 O O . LYS A 1 216 ? 29.696 -22.196 -48.225 1.00 41.69 216 LYS A O 1
ATOM 1550 N N . GLY A 1 217 ? 28.133 -21.101 -47.002 1.00 34.66 217 GLY A N 1
ATOM 1551 C CA . GLY A 1 217 ? 27.669 -22.179 -46.127 1.00 34.66 217 GLY A CA 1
ATOM 1552 C C . GLY A 1 217 ? 27.550 -21.686 -44.683 1.00 34.66 217 GLY A C 1
ATOM 1553 O O . GLY A 1 217 ? 28.560 -21.419 -44.057 1.00 34.66 217 GLY A O 1
ATOM 1554 N N . GLY A 1 218 ? 26.381 -21.485 -44.084 1.00 39.66 218 GLY A N 1
ATOM 1555 C CA . GLY A 1 218 ? 25.008 -21.578 -44.558 1.00 39.66 218 GLY A CA 1
ATOM 1556 C C . GLY A 1 218 ? 24.112 -20.892 -43.521 1.00 39.66 218 GLY A C 1
ATOM 1557 O O . GLY A 1 218 ? 24.241 -21.148 -42.330 1.00 39.66 218 GLY A O 1
ATOM 1558 N N . VAL A 1 219 ? 23.228 -20.003 -43.971 1.00 35.41 219 VAL A N 1
ATOM 1559 C CA . VAL A 1 219 ? 22.124 -19.463 -43.168 1.00 35.41 219 VAL A CA 1
ATOM 1560 C C . VAL A 1 219 ? 20.857 -19.881 -43.898 1.00 35.41 219 VAL A C 1
ATOM 1562 O O . VAL A 1 219 ? 20.586 -19.401 -44.999 1.00 35.41 219 VAL A O 1
ATOM 1565 N N . GLY A 1 220 ? 20.149 -20.857 -43.331 1.00 31.98 220 GLY A N 1
ATOM 1566 C CA . GLY A 1 220 ? 18.867 -21.330 -43.841 1.00 31.98 220 GLY A CA 1
ATOM 1567 C C . GLY A 1 220 ? 17.796 -20.265 -43.635 1.00 31.98 220 GLY A C 1
ATOM 1568 O O . GLY A 1 220 ? 17.549 -19.847 -42.508 1.00 31.98 220 GLY A O 1
ATOM 1569 N N . TRP A 1 221 ? 17.187 -19.828 -44.734 1.00 32.06 221 TRP A N 1
ATOM 1570 C CA . TRP A 1 221 ? 16.027 -18.944 -44.770 1.00 32.06 221 TRP A CA 1
ATOM 1571 C C . TRP A 1 221 ? 14.793 -19.749 -45.177 1.00 32.06 221 TRP A C 1
ATOM 1573 O O . TRP A 1 221 ? 14.640 -20.080 -46.347 1.00 32.06 221 TRP A O 1
ATOM 1583 N N . THR A 1 222 ? 13.923 -20.008 -44.208 1.00 39.88 222 THR A N 1
ATOM 1584 C CA . THR A 1 222 ? 12.462 -20.174 -44.316 1.00 39.88 222 THR A CA 1
ATOM 1585 C C . THR A 1 222 ? 11.991 -19.910 -42.882 1.00 39.88 222 THR A C 1
ATOM 1587 O O . THR A 1 222 ? 12.355 -20.669 -41.994 1.00 39.88 222 THR A O 1
ATOM 1590 N N . GLU A 1 223 ? 11.385 -18.783 -42.520 1.00 35.91 223 GLU A N 1
ATOM 1591 C CA . GLU A 1 223 ? 10.058 -18.346 -42.937 1.00 35.91 223 GLU A CA 1
ATOM 1592 C C . GLU A 1 223 ? 9.733 -16.968 -42.299 1.00 35.91 223 GLU A C 1
ATOM 1594 O O . GLU A 1 223 ? 10.203 -16.665 -41.207 1.00 35.91 223 GLU A O 1
ATOM 1599 N N . VAL A 1 224 ? 8.850 -16.208 -42.964 1.00 33.47 224 VAL A N 1
ATOM 1600 C CA . VAL A 1 224 ? 7.833 -15.313 -42.359 1.00 33.47 224 VAL A CA 1
ATOM 1601 C C . VAL A 1 224 ? 8.256 -13.895 -41.901 1.00 33.47 224 VAL A C 1
ATOM 1603 O O . VAL A 1 224 ? 8.777 -13.659 -40.822 1.00 33.47 224 VAL A O 1
ATOM 1606 N N . LEU A 1 225 ? 7.908 -12.943 -42.781 1.00 36.34 225 LEU A N 1
ATOM 1607 C CA . LEU A 1 225 ? 7.095 -11.731 -42.554 1.00 36.34 225 LEU A CA 1
ATOM 1608 C C . LEU A 1 225 ? 7.363 -10.840 -41.321 1.00 36.34 225 LEU A C 1
ATOM 1610 O O . LEU A 1 225 ? 7.078 -11.213 -40.192 1.00 36.34 225 LEU A O 1
ATOM 1614 N N . GLY A 1 226 ? 7.606 -9.552 -41.603 1.00 28.69 226 GLY A N 1
ATOM 1615 C CA . GLY A 1 226 ? 6.877 -8.477 -40.915 1.00 28.69 226 GLY A CA 1
ATOM 1616 C C . GLY A 1 226 ? 7.704 -7.429 -40.167 1.00 28.69 226 GLY A C 1
ATOM 1617 O O . GLY A 1 226 ? 8.117 -7.644 -39.041 1.00 28.69 226 GLY A O 1
ATOM 1618 N N . ALA A 1 227 ? 7.804 -6.250 -40.788 1.00 32.19 227 ALA A N 1
ATOM 1619 C CA . ALA A 1 227 ? 7.804 -4.914 -40.179 1.00 32.19 227 ALA A CA 1
ATOM 1620 C C . ALA A 1 227 ? 8.870 -4.521 -39.120 1.00 32.19 227 ALA A C 1
ATOM 1622 O O . ALA A 1 227 ? 8.799 -4.865 -37.950 1.00 32.19 227 ALA A O 1
ATOM 1623 N N . ALA A 1 228 ? 9.745 -3.608 -39.565 1.00 37.12 228 ALA A N 1
ATOM 1624 C CA . ALA A 1 228 ? 10.233 -2.413 -38.864 1.00 37.12 228 ALA A CA 1
ATOM 1625 C C . ALA A 1 228 ? 10.826 -2.549 -37.444 1.00 37.12 228 ALA A C 1
ATOM 1627 O O . ALA A 1 228 ? 10.122 -2.443 -36.446 1.00 37.12 228 ALA A O 1
ATOM 1628 N N . ALA A 1 229 ? 12.161 -2.546 -37.362 1.00 30.55 229 ALA A N 1
ATOM 1629 C CA . ALA A 1 229 ? 12.887 -1.937 -36.246 1.00 30.55 229 ALA A CA 1
ATOM 1630 C C . ALA A 1 229 ? 14.303 -1.534 -36.693 1.00 30.55 229 ALA A C 1
ATOM 1632 O O . ALA A 1 229 ? 15.189 -2.372 -36.838 1.00 30.55 229 ALA A O 1
ATOM 1633 N N . VAL A 1 230 ? 14.520 -0.236 -36.920 1.00 33.56 230 VAL A N 1
ATOM 1634 C CA . VAL A 1 230 ? 15.864 0.352 -36.946 1.00 33.56 230 VAL A CA 1
ATOM 1635 C C . VAL A 1 230 ? 16.194 0.728 -35.505 1.00 33.56 230 VAL A C 1
ATOM 1637 O O . VAL A 1 230 ? 15.630 1.682 -34.978 1.00 33.56 230 VAL A O 1
ATOM 1640 N N . ILE A 1 231 ? 17.101 -0.010 -34.867 1.00 32.56 231 ILE A N 1
ATOM 1641 C CA . ILE A 1 231 ? 17.841 0.475 -33.699 1.00 32.56 231 ILE A CA 1
ATOM 1642 C C . ILE A 1 231 ? 19.318 0.364 -34.047 1.00 32.56 231 ILE A C 1
ATOM 1644 O O . ILE A 1 231 ? 19.874 -0.726 -34.166 1.00 32.56 231 ILE A O 1
ATOM 1648 N N . GLY A 1 232 ? 19.930 1.526 -34.265 1.00 33.59 232 GLY A N 1
ATOM 1649 C CA . GLY A 1 232 ? 21.366 1.662 -34.409 1.00 33.59 232 GLY A CA 1
ATOM 1650 C C . GLY A 1 232 ? 22.057 1.480 -33.063 1.00 33.59 232 GLY A C 1
ATOM 1651 O O . GLY A 1 232 ? 21.737 2.166 -32.097 1.00 33.59 232 GLY A O 1
ATOM 1652 N N . VAL A 1 233 ? 23.048 0.595 -33.036 1.00 29.86 233 VAL A N 1
ATOM 1653 C CA . VAL A 1 233 ? 24.164 0.639 -32.091 1.00 29.86 233 VAL A CA 1
ATOM 1654 C C . VAL A 1 233 ? 25.412 0.327 -32.908 1.00 29.86 233 VAL A C 1
ATOM 1656 O O . VAL A 1 233 ? 25.673 -0.819 -33.259 1.00 29.86 233 VAL A O 1
ATOM 1659 N N . GLY A 1 234 ? 26.145 1.375 -33.277 1.00 29.84 234 GLY A N 1
ATOM 1660 C CA . GLY A 1 234 ? 27.424 1.289 -33.968 1.00 29.84 234 GLY A CA 1
ATOM 1661 C C . GLY A 1 234 ? 28.479 2.032 -33.166 1.00 29.84 234 GLY A C 1
ATOM 1662 O O . GLY A 1 234 ? 28.739 3.202 -33.420 1.00 29.84 234 GLY A O 1
ATOM 1663 N N . ALA A 1 235 ? 29.074 1.351 -32.193 1.00 30.73 235 ALA A N 1
ATOM 1664 C CA . ALA A 1 235 ? 30.359 1.728 -31.631 1.00 30.73 235 ALA A CA 1
ATOM 1665 C C . ALA A 1 235 ? 31.155 0.444 -31.404 1.00 30.73 235 ALA A C 1
ATOM 1667 O O . ALA A 1 235 ? 30.770 -0.365 -30.566 1.00 30.73 235 ALA A O 1
ATOM 1668 N N . VAL A 1 236 ? 32.217 0.258 -32.193 1.00 34.06 236 VAL A N 1
ATOM 1669 C CA . VAL A 1 236 ? 33.547 -0.211 -31.771 1.00 34.06 236 VAL A CA 1
ATOM 1670 C C . VAL A 1 236 ? 34.475 -0.228 -33.000 1.00 34.06 236 VAL A C 1
ATOM 1672 O O . VAL A 1 236 ? 34.331 -1.038 -33.906 1.00 34.06 236 VAL A O 1
ATOM 1675 N N . LEU A 1 237 ? 35.380 0.758 -32.978 1.00 32.88 237 LEU A N 1
ATOM 1676 C CA . LEU A 1 237 ? 36.814 0.741 -33.300 1.00 32.88 237 LEU A CA 1
ATOM 1677 C C . LEU A 1 237 ? 37.297 0.157 -34.635 1.00 32.88 237 LEU A C 1
ATOM 1679 O O . LEU A 1 237 ? 37.276 -1.050 -34.825 1.00 32.88 237 LEU A O 1
ATOM 1683 N N . LEU A 1 238 ? 37.959 1.016 -35.421 1.00 37.31 238 LEU A N 1
ATOM 1684 C CA . LEU A 1 238 ? 39.329 0.801 -35.908 1.00 37.31 238 LEU A CA 1
ATOM 1685 C C . LEU A 1 238 ? 40.008 2.173 -36.086 1.00 37.31 238 LEU A C 1
ATOM 1687 O O . LEU A 1 238 ? 39.539 3.023 -36.834 1.00 37.31 238 LEU A O 1
ATOM 1691 N N . ASN A 1 239 ? 41.083 2.375 -35.324 1.00 36.03 239 ASN A N 1
ATOM 1692 C CA . ASN A 1 239 ? 41.980 3.530 -35.335 1.00 36.03 239 ASN A CA 1
ATOM 1693 C C . ASN A 1 239 ? 43.207 3.147 -36.178 1.00 36.03 239 ASN A C 1
ATOM 1695 O O . ASN A 1 239 ? 43.788 2.100 -35.884 1.00 36.03 239 ASN A O 1
ATOM 1699 N N . SER A 1 240 ? 43.606 3.959 -37.161 1.00 34.94 240 SER A N 1
ATOM 1700 C CA . SER A 1 240 ? 44.994 4.171 -37.636 1.00 34.94 240 SER A CA 1
ATOM 1701 C C . SER A 1 240 ? 45.010 5.076 -38.875 1.00 34.94 240 SER A C 1
ATOM 1703 O O . SER A 1 240 ? 44.058 5.058 -39.646 1.00 34.94 240 SER A O 1
ATOM 1705 N N . ASP A 1 241 ? 46.120 5.807 -39.028 1.00 37.50 241 ASP A N 1
ATOM 1706 C CA . ASP A 1 241 ? 46.478 6.823 -40.040 1.00 37.50 241 ASP A CA 1
ATOM 1707 C C . ASP A 1 241 ? 45.982 8.238 -39.678 1.00 37.50 241 ASP A C 1
ATOM 1709 O O . ASP A 1 241 ? 44.800 8.456 -39.457 1.00 37.50 241 ASP A O 1
ATOM 1713 N N . GLY A 1 242 ? 46.790 9.291 -39.558 1.00 33.91 242 GLY A N 1
ATOM 1714 C CA . GLY A 1 242 ? 48.194 9.561 -39.864 1.00 33.91 242 GLY A CA 1
ATOM 1715 C C . GLY A 1 242 ? 48.357 11.097 -39.845 1.00 33.91 242 GLY A C 1
ATOM 1716 O O . GLY A 1 242 ? 47.414 11.814 -40.169 1.00 33.91 242 GLY A O 1
ATOM 1717 N N . ASP A 1 243 ? 49.513 11.582 -39.391 1.00 35.53 243 ASP A N 1
ATOM 1718 C CA . ASP A 1 243 ? 49.911 12.984 -39.156 1.00 35.53 243 ASP A CA 1
ATOM 1719 C C . ASP A 1 243 ? 49.461 14.055 -40.175 1.00 35.53 243 ASP A C 1
ATOM 1721 O O . ASP A 1 243 ? 49.485 13.822 -41.381 1.00 35.53 243 ASP A O 1
ATOM 1725 N N . THR A 1 244 ? 49.232 15.299 -39.710 1.00 38.34 244 THR A N 1
ATOM 1726 C CA . THR A 1 244 ? 50.139 16.468 -39.923 1.00 38.34 244 THR A CA 1
ATOM 1727 C C . THR A 1 244 ? 49.498 17.825 -39.557 1.00 38.34 244 THR A C 1
ATOM 1729 O O . THR A 1 244 ? 48.365 18.111 -39.927 1.00 38.34 244 THR A O 1
ATOM 1732 N N . GLY A 1 245 ? 50.277 18.702 -38.897 1.00 33.69 245 GLY A N 1
ATOM 1733 C CA . GLY A 1 245 ? 50.053 20.162 -38.823 1.00 33.69 245 GLY A CA 1
ATOM 1734 C C . GLY A 1 245 ? 49.936 20.729 -37.397 1.00 33.69 245 GLY A C 1
ATOM 1735 O O . GLY A 1 245 ? 48.846 20.770 -36.844 1.00 33.69 245 GLY A O 1
ATOM 1736 N N . THR A 1 246 ? 51.038 21.023 -36.688 1.00 37.41 246 THR A N 1
ATOM 1737 C CA . THR A 1 246 ? 51.639 22.380 -36.517 1.00 37.41 246 THR A CA 1
ATOM 1738 C C . THR A 1 246 ? 50.607 23.446 -36.086 1.00 37.41 246 THR A C 1
ATOM 1740 O O . THR A 1 246 ? 49.664 23.702 -36.819 1.00 37.41 246 THR A O 1
ATOM 1743 N N . THR A 1 247 ? 50.702 24.194 -34.979 1.00 42.62 247 THR A N 1
ATOM 1744 C CA . THR A 1 247 ? 51.825 25.025 -34.505 1.00 42.62 247 THR A CA 1
ATOM 1745 C C . THR A 1 247 ? 51.439 25.652 -33.146 1.00 42.62 247 THR A C 1
ATOM 1747 O O . THR A 1 247 ? 50.308 26.091 -32.988 1.00 42.62 247 THR A O 1
ATOM 1750 N N . GLY A 1 248 ? 52.394 25.777 -32.218 1.00 35.19 248 GLY A N 1
ATOM 1751 C CA . GLY A 1 248 ? 52.679 27.053 -31.538 1.00 35.19 248 GLY A CA 1
ATOM 1752 C C . GLY A 1 248 ? 51.840 27.548 -30.342 1.00 35.19 248 GLY A C 1
ATOM 1753 O O . GLY A 1 248 ? 50.857 28.253 -30.511 1.00 35.19 248 GLY A O 1
ATOM 1754 N N . THR A 1 249 ? 52.425 27.370 -29.148 1.00 36.34 249 THR A N 1
ATOM 1755 C CA . THR A 1 249 ? 52.700 28.406 -28.115 1.00 36.34 249 THR A CA 1
ATOM 1756 C C . THR A 1 249 ? 51.563 29.080 -27.323 1.00 36.34 249 THR A C 1
ATOM 1758 O O . THR A 1 249 ? 50.864 29.953 -27.823 1.00 36.34 249 THR A O 1
ATOM 1761 N N . THR A 1 250 ? 51.569 28.839 -26.003 1.00 42.47 250 THR A N 1
ATOM 1762 C CA . THR A 1 250 ? 51.886 29.803 -24.910 1.00 42.47 250 THR A CA 1
ATOM 1763 C C . THR A 1 250 ? 50.976 29.555 -23.707 1.00 42.47 250 THR A C 1
ATOM 1765 O O . THR A 1 250 ? 49.766 29.744 -23.777 1.00 42.47 250 THR A O 1
ATOM 1768 N N . GLY A 1 251 ? 51.564 29.127 -22.588 1.00 37.28 251 GLY A N 1
ATOM 1769 C CA . GLY A 1 251 ? 50.877 29.087 -21.300 1.00 37.28 251 GLY A CA 1
ATOM 1770 C C . GLY A 1 251 ? 50.824 30.463 -20.643 1.00 37.28 251 GLY A C 1
ATOM 1771 O O . GLY A 1 251 ? 51.637 31.321 -20.962 1.00 37.28 251 GLY A O 1
ATOM 1772 N N . THR A 1 252 ? 49.912 30.652 -19.691 1.00 41.56 252 THR A N 1
ATOM 1773 C CA . THR A 1 252 ? 50.069 31.542 -18.526 1.00 41.56 252 THR A CA 1
ATOM 1774 C C . THR A 1 252 ? 49.020 31.144 -17.481 1.00 41.56 252 THR A C 1
ATOM 1776 O O . THR A 1 252 ? 47.823 31.232 -17.723 1.00 41.56 252 THR A O 1
ATOM 1779 N N . THR A 1 253 ? 49.547 30.616 -16.376 1.00 44.03 253 THR A N 1
ATOM 1780 C CA . THR A 1 253 ? 49.233 30.871 -14.959 1.00 44.03 253 THR A CA 1
ATOM 1781 C C . THR A 1 253 ? 47.781 30.983 -14.492 1.00 44.03 253 THR A C 1
ATOM 1783 O O . THR A 1 253 ? 47.002 31.811 -14.949 1.00 44.03 253 THR A O 1
ATOM 1786 N N . GLY A 1 254 ? 47.471 30.192 -13.463 1.00 35.81 254 GLY A N 1
ATOM 1787 C CA . GLY A 1 254 ? 46.271 30.357 -12.659 1.00 35.81 254 GLY A CA 1
ATOM 1788 C C . GLY A 1 254 ? 46.336 31.535 -11.690 1.00 35.81 254 GLY A C 1
ATOM 1789 O O . GLY A 1 254 ? 47.401 32.088 -11.423 1.00 35.81 254 GLY A O 1
ATOM 1790 N N . THR A 1 255 ? 45.178 31.805 -11.094 1.00 40.06 255 THR A N 1
ATOM 1791 C CA . THR A 1 255 ? 45.066 32.431 -9.779 1.00 40.06 255 THR A CA 1
ATOM 1792 C C . THR A 1 255 ? 43.938 31.736 -9.021 1.00 40.06 255 THR A C 1
ATOM 1794 O O . THR A 1 255 ? 42.819 31.601 -9.515 1.00 40.06 255 THR A O 1
ATOM 1797 N N . THR A 1 256 ? 44.293 31.233 -7.847 1.00 41.94 256 THR A N 1
ATOM 1798 C CA . THR A 1 256 ? 43.438 30.802 -6.739 1.00 41.94 256 THR A CA 1
ATOM 1799 C C . THR A 1 256 ? 42.679 31.974 -6.105 1.00 41.94 256 THR A C 1
ATOM 1801 O O . THR A 1 256 ? 43.002 33.129 -6.368 1.00 41.94 256 THR A O 1
ATOM 1804 N N . ASN A 1 257 ? 41.703 31.610 -5.261 1.00 38.22 257 ASN A N 1
ATOM 1805 C CA . ASN A 1 257 ? 41.179 32.348 -4.098 1.00 38.22 257 ASN A CA 1
ATOM 1806 C C . ASN A 1 257 ? 42.039 33.504 -3.574 1.00 38.22 257 ASN A C 1
ATOM 1808 O O . ASN A 1 257 ? 43.268 33.301 -3.432 1.00 38.22 257 ASN A O 1
#

Sequence (257 aa):
MTPLHLTLGAVCASLFASTTALAGMVTDSHGNVGYDTAAECDAAVASGTAKFYTSFTHKPPLKRAGEVSVKAMPLKDLLLPSDAASALNYTGKDYARGACDIGAGRSGGRDGVAKELQGKYVPYSPDMMVNVYYDKQGVPVRASMKQCDNWFGARLPRPIPAPVPVAKPAPAPAPVPAPAPAPVVQAPPPPVVKAPVVTPAPVAPAPVKAAVVAAKGGVGWTEVLGAAAVIGVGAVLLNSDGDTGTTGTTGTTGTTN

Radius of gyration: 36.63 Å; chains: 1; bounding box: 100×81×86 Å

pLDDT: mean 72.05, std 24.4, range [28.69, 97.75]

Secondary structure (DSSP, 8-state):
-------------------------EE-TT--EEBSSHHHHHHHHHTT----------------TT--EEEEEEGGG----HHHHHHTT------TT-EEEE---SBTTB--S-GGGTTSEEEE-TT-EEEEEE-TTS-EEEEEETTT-PBPSSSSPPBPPPPPPPPPPPPPPPPPPPPPPPPPPPPPPPPPPPPPP-PPPP-PPPPS-----S--S----------------------------------------

Foldseek 3Di:
DDDDDDDDDDPPPDPPPPPPPQPDWWADPVRFIFALDPVSLLVCLVVVNHDADDDDAADAADDDPQFDDKDKDQQQPDQQDPVNCVVVVAPAGGQVSHFFFAFDADDPNFGTDDPRRHRTTGGHGSRFIWIFTAGPVRHGQAIAGRGGSHGTPDRRGHHNHDDDPDPDPDPDDDDDDDDDDDDDDDDDDDDDDDDDDDDDDDDDDDDDDDDPPDPDDDDDDDDDDDDDDDDDDDDDDDDDDDDDDDDDDDDDDDDDD